Protein AF-A0A365ZGK3-F1 (afdb_monomer_lite)

Radius of gyration: 24.45 Å; chains: 1; bounding box: 38×42×74 Å

Sequence (205 aa):
MSEEKAADARLGEALRELWAAIRVQHPDLPEASPVVAGPKARTGGFLLGSLTARHRENPLREGAEATLVALLHEAAHLTAERLGEQDTSNRGHFHNQIFRRHAESLGLAVAEDDPTKRGGGRRGWARLTLPPATAQRYATPVRDLEAALQTYPAPAQDTPPPRGYVKIWCQCRTLRAAPSEAARGGVFCTHCEHYLTADGPVSAD

Secondary structure (DSSP, 8-state):
--HHHHHHHHHHHHHHHHHHHHHHH-TTS-SS-S--PPP--SSSGGGTS-SSSS-SS-GGGT-HHHHHHHHHHHHHHHHHHHTT---EETTTTEE-HHHHHHHHHTT-EEE---TTSTT----BS-EEE--HHHHHHTHHHHHHHHHHHHTSPPPP---PPP--PEEEEETTEEEEE-HHHHTTT-EEETTTTEEEBSSSPPP--

Structure (mmCIF, N/CA/C/O backbone):
data_AF-A0A365ZGK3-F1
#
_entry.id   AF-A0A365ZGK3-F1
#
loop_
_atom_site.group_PDB
_atom_site.id
_atom_site.type_symbol
_atom_site.label_atom_id
_atom_site.label_alt_id
_atom_site.label_comp_id
_atom_site.label_asym_id
_atom_site.label_entity_id
_atom_site.label_seq_id
_atom_site.pdbx_PDB_ins_code
_atom_site.Cartn_x
_atom_site.Cartn_y
_atom_site.Cartn_z
_atom_site.occupancy
_atom_site.B_iso_or_equiv
_atom_site.auth_seq_id
_atom_site.auth_comp_id
_atom_site.auth_asym_id
_atom_site.auth_atom_id
_atom_site.pdbx_PDB_model_num
ATOM 1 N N . MET A 1 1 ? 15.881 -20.091 -17.696 1.00 54.22 1 MET A N 1
ATOM 2 C CA . MET A 1 1 ? 14.842 -19.088 -17.355 1.00 54.22 1 MET A CA 1
ATOM 3 C C . MET A 1 1 ? 15.338 -17.744 -17.858 1.00 54.22 1 MET A C 1
ATOM 5 O O . MET A 1 1 ? 16.535 -17.527 -17.740 1.00 54.22 1 MET A O 1
ATOM 9 N N . SER A 1 2 ? 14.493 -16.899 -18.458 1.00 76.19 2 SER A N 1
ATOM 10 C CA . SER A 1 2 ? 14.919 -15.546 -18.847 1.00 76.19 2 SER A CA 1
ATOM 11 C C . SER A 1 2 ? 15.236 -14.710 -17.603 1.00 76.19 2 SER A C 1
ATOM 13 O O . SER A 1 2 ? 14.683 -14.958 -16.530 1.00 76.19 2 SER A O 1
ATOM 15 N N . GLU A 1 3 ? 16.128 -13.734 -17.746 1.00 74.12 3 GLU A N 1
ATOM 16 C CA . GLU A 1 3 ? 16.518 -12.795 -16.686 1.00 74.12 3 GLU A CA 1
ATOM 17 C C . GLU A 1 3 ? 15.307 -12.046 -16.101 1.00 74.12 3 GLU A C 1
ATOM 19 O O . GLU A 1 3 ? 15.168 -11.943 -14.884 1.00 74.12 3 GLU A O 1
ATOM 24 N N . GLU A 1 4 ? 14.360 -11.663 -16.962 1.00 73.44 4 GLU A N 1
ATOM 25 C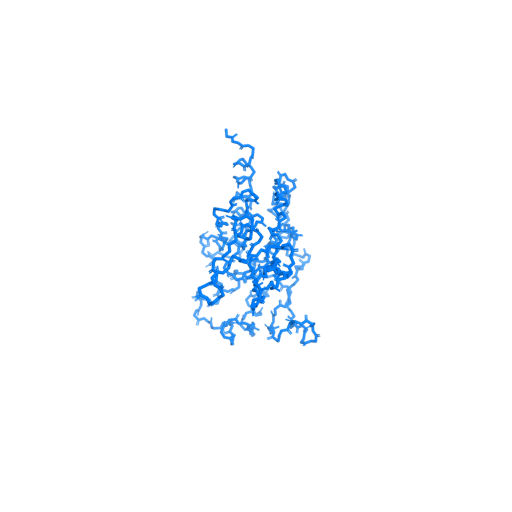 CA . GLU A 1 4 ? 13.072 -11.061 -16.593 1.00 73.44 4 GLU A CA 1
ATOM 26 C C . GLU A 1 4 ? 12.243 -11.975 -15.673 1.00 73.44 4 GLU A C 1
ATOM 28 O O . GLU A 1 4 ? 11.796 -11.551 -14.611 1.00 73.44 4 GLU A O 1
ATOM 33 N N . LYS A 1 5 ? 12.128 -13.272 -15.998 1.00 76.81 5 LYS A N 1
ATOM 34 C CA . LYS A 1 5 ? 11.391 -14.237 -15.162 1.00 76.81 5 LYS A CA 1
ATOM 35 C C . LYS A 1 5 ? 12.040 -14.421 -13.786 1.00 76.81 5 LYS A C 1
ATOM 37 O O . LYS A 1 5 ? 11.348 -14.674 -12.802 1.00 76.81 5 LYS A O 1
ATOM 42 N N . ALA A 1 6 ? 13.368 -14.328 -13.714 1.00 83.69 6 ALA A N 1
ATOM 43 C CA . ALA A 1 6 ? 14.085 -14.392 -12.446 1.00 83.69 6 ALA A CA 1
ATOM 44 C C . ALA A 1 6 ? 13.882 -13.113 -11.615 1.00 83.69 6 ALA A C 1
ATOM 46 O O . ALA A 1 6 ? 13.719 -13.211 -10.401 1.00 83.69 6 ALA A O 1
ATOM 47 N N . ALA A 1 7 ? 13.854 -11.937 -12.250 1.00 84.19 7 ALA A N 1
ATOM 48 C CA . ALA A 1 7 ? 13.544 -10.671 -11.587 1.00 84.19 7 ALA A CA 1
ATOM 49 C C . ALA A 1 7 ? 12.107 -10.648 -11.037 1.00 84.19 7 ALA A C 1
ATOM 51 O O . ALA A 1 7 ? 11.909 -10.297 -9.874 1.00 84.19 7 ALA A O 1
ATOM 52 N N . ASP A 1 8 ? 11.129 -11.124 -11.814 1.00 83.62 8 ASP A N 1
ATOM 53 C CA . ASP A 1 8 ? 9.736 -11.285 -11.375 1.00 83.62 8 ASP A CA 1
ATOM 54 C C . ASP A 1 8 ? 9.609 -12.198 -10.156 1.00 8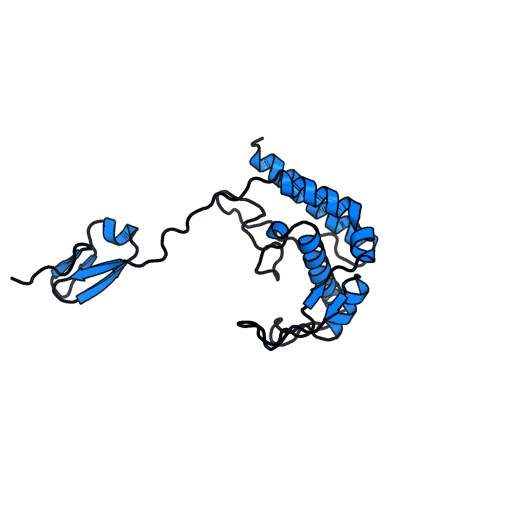3.62 8 ASP A C 1
ATOM 56 O O . ASP A 1 8 ? 8.898 -11.879 -9.203 1.00 83.62 8 ASP A O 1
ATOM 60 N N . ALA A 1 9 ? 10.312 -13.334 -10.168 1.00 85.62 9 ALA A N 1
ATOM 61 C CA . ALA A 1 9 ? 10.297 -14.268 -9.051 1.00 85.62 9 ALA A CA 1
ATOM 62 C C . ALA A 1 9 ? 10.888 -13.644 -7.775 1.00 85.62 9 ALA A C 1
ATOM 64 O O . ALA A 1 9 ? 10.289 -13.787 -6.711 1.00 85.62 9 ALA A O 1
ATOM 65 N N . ARG A 1 10 ? 12.018 -12.925 -7.882 1.00 90.19 10 ARG A N 1
ATOM 66 C CA . ARG A 1 10 ? 12.655 -12.241 -6.741 1.00 90.19 10 ARG A CA 1
ATOM 67 C C . ARG A 1 10 ? 11.765 -11.149 -6.158 1.00 90.19 10 ARG A C 1
ATOM 69 O O . ARG A 1 10 ? 11.569 -11.116 -4.949 1.00 90.19 10 ARG A O 1
ATOM 76 N N . LEU A 1 11 ? 11.204 -10.285 -7.006 1.00 90.12 11 LEU A N 1
ATOM 77 C CA . LEU A 1 11 ? 10.338 -9.199 -6.548 1.00 90.12 11 LEU A CA 1
ATOM 78 C C . LEU A 1 11 ? 9.038 -9.735 -5.935 1.00 90.12 11 LEU A C 1
ATOM 80 O O . LEU A 1 11 ? 8.609 -9.270 -4.881 1.00 90.12 11 LEU A O 1
ATOM 84 N N . GLY A 1 12 ? 8.441 -10.756 -6.554 1.00 88.44 12 GLY A N 1
ATOM 85 C CA . GLY A 1 12 ? 7.259 -11.421 -6.017 1.00 88.44 12 GLY A CA 1
ATOM 86 C C . GLY A 1 12 ? 7.509 -12.112 -4.673 1.00 88.44 12 GLY A C 1
ATOM 87 O O . GLY A 1 12 ? 6.624 -12.098 -3.822 1.00 88.44 12 GLY A O 1
ATOM 88 N N . GLU A 1 13 ? 8.691 -12.700 -4.465 1.00 91.62 13 GLU A N 1
ATOM 89 C CA . GLU A 1 13 ? 9.081 -13.272 -3.170 1.00 91.62 13 GLU A CA 1
ATOM 90 C C . GLU A 1 13 ? 9.262 -12.187 -2.109 1.00 91.62 13 GLU A C 1
ATOM 92 O O . GLU A 1 13 ? 8.652 -12.270 -1.050 1.00 91.62 13 GLU A O 1
ATOM 97 N N . ALA A 1 14 ? 9.994 -11.114 -2.417 1.00 95.00 14 ALA A N 1
ATOM 98 C CA . ALA A 1 14 ? 10.190 -10.017 -1.472 1.00 95.00 14 ALA A CA 1
ATOM 99 C C . ALA A 1 14 ? 8.862 -9.369 -1.032 1.00 95.00 14 ALA A C 1
ATOM 101 O O . ALA A 1 14 ? 8.685 -9.020 0.133 1.00 95.00 14 ALA A O 1
ATOM 102 N N . LEU A 1 15 ? 7.887 -9.265 -1.942 1.00 94.00 15 LEU A N 1
ATOM 103 C CA . LEU A 1 15 ? 6.532 -8.811 -1.619 1.00 94.00 15 LEU A CA 1
ATOM 104 C C . LEU A 1 15 ? 5.770 -9.784 -0.705 1.00 94.00 15 LEU A C 1
ATOM 106 O O . LEU A 1 15 ? 5.026 -9.338 0.172 1.00 94.00 15 LEU A O 1
ATOM 110 N N . ARG A 1 16 ? 5.938 -11.101 -0.892 1.00 93.69 16 ARG A N 1
ATOM 111 C CA . ARG A 1 16 ? 5.350 -12.119 -0.005 1.00 93.69 16 ARG A CA 1
ATOM 112 C C . ARG A 1 16 ? 5.972 -12.078 1.384 1.00 93.69 16 ARG A C 1
ATOM 114 O O . ARG A 1 16 ? 5.225 -12.080 2.356 1.00 93.69 16 ARG A O 1
ATOM 121 N N . GLU A 1 17 ? 7.293 -11.984 1.471 1.00 96.31 17 GLU A N 1
ATOM 122 C CA . GLU A 1 17 ? 8.032 -11.872 2.734 1.00 96.31 17 GLU A CA 1
ATOM 123 C C . GLU A 1 17 ? 7.648 -10.599 3.499 1.00 96.31 17 GLU A C 1
ATOM 125 O O . GLU A 1 17 ? 7.373 -10.643 4.700 1.00 96.31 17 GLU A O 1
ATOM 130 N N . LEU A 1 18 ? 7.512 -9.464 2.804 1.00 97.56 18 LEU A N 1
ATOM 131 C CA . LEU A 1 18 ? 7.030 -8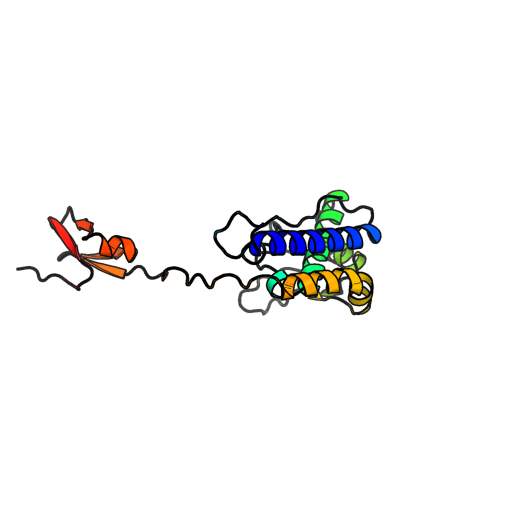.228 3.418 1.00 97.56 18 LEU A CA 1
ATOM 132 C C . LEU A 1 18 ? 5.605 -8.380 3.971 1.00 97.56 18 LEU A C 1
ATOM 134 O O . LEU A 1 18 ? 5.337 -7.968 5.100 1.00 97.56 18 LEU A O 1
ATOM 138 N N . TRP A 1 19 ? 4.698 -9.008 3.216 1.00 97.19 19 TRP A N 1
ATOM 139 C CA . TRP A 1 19 ? 3.344 -9.286 3.702 1.00 97.19 19 TRP A CA 1
ATOM 140 C C . TRP A 1 19 ? 3.341 -10.251 4.894 1.00 97.19 19 TRP A C 1
ATOM 142 O O . TRP A 1 19 ? 2.646 -10.013 5.882 1.00 97.19 19 TRP A O 1
ATOM 152 N N . ALA A 1 20 ? 4.151 -11.310 4.848 1.00 96.81 20 ALA A N 1
ATOM 153 C CA . ALA A 1 20 ? 4.300 -12.252 5.951 1.00 96.81 20 ALA A CA 1
ATOM 154 C C . ALA A 1 20 ? 4.803 -11.552 7.223 1.00 96.81 20 ALA A C 1
ATOM 156 O O . ALA A 1 20 ? 4.252 -11.771 8.302 1.00 96.81 20 ALA A O 1
ATOM 157 N N . ALA A 1 21 ? 5.771 -10.641 7.100 1.00 98.00 21 ALA A N 1
ATOM 158 C CA . ALA A 1 21 ? 6.267 -9.848 8.220 1.00 98.00 21 ALA A CA 1
ATOM 159 C C . ALA A 1 21 ? 5.186 -8.938 8.831 1.00 98.00 21 ALA A C 1
ATOM 161 O O . ALA A 1 21 ? 5.099 -8.833 10.057 1.00 98.00 21 ALA A O 1
ATOM 162 N N . ILE A 1 22 ? 4.328 -8.321 8.008 1.00 98.12 22 ILE A N 1
ATOM 163 C CA . ILE A 1 22 ? 3.161 -7.558 8.489 1.00 98.12 22 ILE A CA 1
ATOM 164 C C . ILE A 1 22 ? 2.217 -8.483 9.271 1.00 98.12 22 ILE A C 1
ATOM 166 O O . ILE A 1 22 ? 1.797 -8.146 10.378 1.00 98.12 22 ILE A O 1
ATOM 170 N N . ARG A 1 23 ? 1.934 -9.685 8.759 1.00 97.56 23 ARG A N 1
ATOM 171 C CA . ARG A 1 23 ? 1.067 -10.664 9.437 1.00 97.56 23 ARG A CA 1
ATOM 172 C C . ARG A 1 23 ? 1.629 -11.181 10.757 1.00 97.56 23 ARG A C 1
ATOM 174 O O . ARG A 1 23 ? 0.853 -11.441 11.666 1.00 97.56 23 ARG A O 1
ATOM 181 N N . VAL A 1 24 ? 2.949 -11.304 10.903 1.00 97.38 24 VAL A N 1
ATOM 182 C CA . VAL A 1 24 ? 3.563 -11.667 12.196 1.00 97.38 24 VAL A CA 1
ATOM 183 C C . VAL A 1 24 ? 3.194 -10.651 13.284 1.00 97.38 24 VAL A C 1
ATOM 185 O O . VAL A 1 24 ? 2.966 -11.031 14.428 1.00 97.38 24 VAL A O 1
ATOM 188 N N . GLN A 1 25 ? 3.100 -9.368 12.929 1.00 96.81 25 GLN A N 1
ATOM 189 C CA . GLN A 1 25 ? 2.687 -8.300 13.847 1.00 96.81 25 GLN A CA 1
ATOM 190 C C . GLN A 1 25 ? 1.160 -8.197 13.982 1.00 96.81 25 GLN A C 1
ATOM 192 O O . GLN A 1 25 ? 0.654 -7.738 15.005 1.00 96.81 25 GLN A O 1
ATOM 197 N N . HIS A 1 26 ? 0.432 -8.628 12.953 1.00 95.88 26 HIS A N 1
ATOM 198 C CA . HIS A 1 26 ? -1.016 -8.495 12.826 1.00 95.88 26 HIS A CA 1
ATOM 199 C C . HIS A 1 26 ? -1.631 -9.835 12.375 1.00 95.88 26 HIS A C 1
ATOM 201 O O . HIS A 1 26 ? -2.043 -9.970 11.218 1.00 95.88 26 HIS A O 1
ATOM 207 N N . PRO A 1 27 ? -1.692 -10.845 13.268 1.00 94.62 27 PRO A N 1
ATOM 208 C CA . PRO A 1 27 ? -2.033 -12.228 12.909 1.00 94.62 27 PRO A CA 1
ATOM 209 C C . PRO A 1 27 ? -3.470 -12.405 12.403 1.00 94.62 27 PRO A C 1
ATOM 211 O O . PRO A 1 27 ? -3.785 -13.414 11.777 1.00 94.62 27 PRO A O 1
ATOM 214 N N . ASP A 1 28 ? -4.331 -11.415 12.634 1.00 92.56 28 ASP A N 1
ATOM 215 C CA . ASP A 1 28 ? -5.704 -11.393 12.137 1.00 92.56 28 ASP A CA 1
ATOM 216 C C . ASP A 1 28 ? -5.826 -11.050 10.641 1.00 92.56 28 ASP A C 1
ATOM 218 O O . ASP A 1 28 ? -6.908 -11.190 10.061 1.00 92.56 28 ASP A O 1
ATOM 222 N N . LEU A 1 29 ? -4.742 -10.623 9.993 1.00 94.38 29 LEU A N 1
ATOM 223 C CA . LEU A 1 29 ? -4.733 -10.352 8.558 1.00 94.38 29 LEU A CA 1
ATOM 224 C C . LEU A 1 29 ? -4.732 -11.653 7.729 1.00 94.38 29 LEU A C 1
ATOM 226 O O . LEU A 1 29 ? -4.102 -12.648 8.117 1.00 94.38 29 LEU A O 1
ATOM 230 N N . PRO A 1 30 ? -5.398 -11.653 6.557 1.00 91.56 30 PRO A N 1
ATOM 231 C CA . PRO A 1 30 ? -5.483 -12.828 5.697 1.00 91.56 30 PRO A CA 1
ATOM 232 C C . PRO A 1 30 ? -4.108 -13.262 5.183 1.00 91.56 30 PRO A C 1
ATOM 234 O O . PRO A 1 30 ? -3.203 -12.453 4.992 1.00 91.56 30 PRO A O 1
ATOM 237 N N . GLU A 1 31 ? -3.963 -14.560 4.914 1.00 89.06 31 GLU A N 1
ATOM 238 C CA . GLU A 1 31 ? -2.730 -15.110 4.346 1.00 89.06 31 GLU A CA 1
ATOM 239 C C . GLU A 1 31 ? -2.444 -14.597 2.940 1.00 89.06 31 GLU A C 1
ATOM 241 O O . GLU A 1 31 ? -1.312 -14.216 2.644 1.00 89.06 31 GLU A O 1
ATOM 246 N N . ALA A 1 32 ? -3.477 -14.525 2.101 1.00 86.12 32 ALA A N 1
ATOM 247 C CA . ALA A 1 32 ? -3.361 -13.958 0.770 1.00 86.12 32 ALA A CA 1
ATOM 248 C C . ALA A 1 32 ? -3.001 -12.465 0.845 1.00 86.12 32 ALA A C 1
ATOM 250 O O . ALA A 1 32 ? -3.689 -11.678 1.496 1.00 86.12 32 ALA A O 1
ATOM 251 N N . SER A 1 33 ? -1.925 -12.086 0.152 1.00 85.12 33 SER A N 1
ATOM 252 C CA . SER A 1 33 ? -1.507 -10.691 0.015 1.00 85.12 33 SER A CA 1
ATOM 253 C C . SER A 1 33 ? -2.496 -9.903 -0.858 1.00 85.12 33 SER A C 1
ATOM 255 O O . SER A 1 33 ? -2.954 -10.439 -1.871 1.00 85.12 33 SER A O 1
ATOM 257 N N . PRO A 1 34 ? -2.794 -8.627 -0.534 1.00 82.31 34 PRO A N 1
ATOM 258 C CA . PRO A 1 34 ? -3.619 -7.755 -1.375 1.00 82.31 34 PRO A CA 1
ATOM 259 C C . PRO A 1 34 ? -2.907 -7.304 -2.662 1.00 82.31 34 PRO A C 1
ATOM 261 O O . PRO A 1 34 ? -3.495 -6.572 -3.463 1.00 82.31 34 PRO A O 1
ATOM 264 N N . VAL A 1 35 ? -1.646 -7.710 -2.861 1.00 82.12 35 VAL A N 1
ATOM 265 C CA . VAL A 1 35 ? -0.901 -7.454 -4.092 1.00 82.12 35 VAL A CA 1
ATOM 266 C C . VAL A 1 35 ? -1.621 -8.114 -5.264 1.00 82.12 35 VAL A C 1
ATOM 268 O O . VAL A 1 35 ? -1.670 -9.337 -5.396 1.00 82.12 35 VAL A O 1
ATOM 271 N N . VAL A 1 36 ? -2.154 -7.287 -6.155 1.00 68.44 36 VAL A N 1
ATOM 272 C CA . VAL A 1 36 ? -2.645 -7.737 -7.448 1.00 68.44 36 VAL A CA 1
ATOM 273 C C . VAL A 1 36 ? -1.401 -7.983 -8.289 1.00 68.44 36 VAL A C 1
ATOM 275 O O . VAL A 1 36 ? -0.693 -7.046 -8.651 1.00 68.44 36 VAL A O 1
ATOM 278 N N . ALA A 1 37 ? -1.097 -9.249 -8.584 1.00 55.41 37 ALA A N 1
ATOM 279 C CA . ALA A 1 37 ? -0.095 -9.566 -9.593 1.00 55.41 37 ALA A CA 1
ATOM 280 C C . ALA A 1 37 ? -0.462 -8.791 -10.867 1.00 55.41 37 ALA A C 1
ATOM 282 O O . ALA A 1 37 ? -1.571 -8.950 -11.388 1.00 55.41 37 ALA A O 1
ATOM 283 N N . GLY A 1 38 ? 0.429 -7.896 -11.306 1.00 49.47 38 GLY A N 1
ATOM 284 C CA . GLY A 1 38 ? 0.167 -7.005 -12.431 1.00 49.47 38 GLY A CA 1
ATOM 285 C C . GLY A 1 38 ? -0.352 -7.791 -13.642 1.00 49.47 38 GLY A C 1
ATOM 286 O O . GLY A 1 38 ? 0.072 -8.931 -13.866 1.00 49.47 38 GLY A O 1
ATOM 287 N N . PRO A 1 39 ? -1.297 -7.232 -14.423 1.00 42.38 39 PRO A N 1
ATOM 288 C CA . PRO A 1 39 ? -1.809 -7.917 -15.600 1.00 42.38 39 PRO A CA 1
ATOM 289 C C . PRO A 1 39 ? -0.640 -8.214 -16.539 1.00 42.38 39 PRO A C 1
ATOM 291 O O . PRO A 1 39 ? 0.316 -7.447 -16.580 1.00 42.38 39 PRO A O 1
ATOM 294 N N . LYS A 1 40 ? -0.739 -9.314 -17.293 1.00 44.50 40 LYS A N 1
ATOM 295 C CA . LYS A 1 40 ? 0.163 -9.751 -18.376 1.00 44.50 40 LYS A CA 1
ATOM 296 C C . LYS A 1 40 ? 0.411 -8.647 -19.428 1.00 44.50 40 LYS A C 1
ATOM 298 O O . LYS A 1 40 ? -0.035 -8.753 -20.570 1.00 44.50 40 LYS A O 1
ATOM 303 N N . ALA A 1 41 ? 1.085 -7.570 -19.061 1.00 44.41 41 ALA A N 1
ATOM 304 C CA . ALA A 1 41 ? 1.327 -6.408 -19.887 1.00 44.41 41 ALA A CA 1
ATOM 305 C C . ALA A 1 41 ? 2.774 -6.480 -20.363 1.00 44.41 41 ALA A C 1
ATOM 307 O O . ALA A 1 41 ? 3.710 -6.212 -19.620 1.00 44.41 41 ALA A O 1
ATOM 308 N N . ARG A 1 42 ? 2.896 -6.968 -21.600 1.00 49.88 42 ARG A N 1
ATOM 309 C CA . ARG A 1 42 ? 3.913 -6.643 -22.608 1.00 49.88 42 ARG A CA 1
ATOM 310 C C . ARG A 1 42 ? 5.028 -5.743 -22.046 1.00 49.88 42 ARG A C 1
ATOM 312 O O . ARG A 1 42 ? 4.792 -4.561 -21.854 1.00 49.88 42 ARG A O 1
ATOM 319 N N . THR A 1 43 ? 6.190 -6.351 -21.784 1.00 52.72 43 THR A N 1
ATOM 320 C CA . THR A 1 43 ? 7.479 -5.716 -21.438 1.00 52.72 43 THR A CA 1
ATOM 321 C C . THR A 1 43 ? 7.432 -4.663 -20.320 1.00 52.72 43 THR A C 1
ATOM 323 O O . THR A 1 43 ? 7.085 -3.514 -20.558 1.00 52.72 43 THR A O 1
ATOM 326 N N . GLY A 1 44 ? 7.872 -5.033 -19.107 1.00 54.75 44 GLY A N 1
ATOM 327 C CA . GLY A 1 44 ? 8.048 -4.110 -17.964 1.00 54.75 44 GLY A CA 1
ATOM 328 C C . GLY A 1 44 ? 7.412 -4.545 -16.631 1.00 54.75 44 GLY A C 1
ATOM 329 O O . GLY A 1 44 ? 7.532 -3.823 -15.640 1.00 54.75 44 GLY A O 1
ATOM 330 N N . GLY A 1 45 ? 6.767 -5.717 -16.598 1.00 64.25 45 GLY A N 1
ATOM 331 C CA . GLY A 1 45 ? 6.464 -6.492 -15.386 1.00 64.25 45 GLY A CA 1
ATOM 332 C C . GLY A 1 45 ? 5.733 -5.756 -14.243 1.00 64.25 45 GLY A C 1
ATOM 333 O O . GLY A 1 45 ? 4.874 -4.904 -14.479 1.00 64.25 45 GLY A O 1
ATOM 334 N N . PHE A 1 46 ? 6.032 -6.105 -12.985 1.00 67.56 46 PHE A N 1
ATOM 335 C CA . PHE A 1 46 ? 5.363 -5.625 -11.759 1.00 67.56 46 PHE A CA 1
ATOM 336 C C . PHE A 1 46 ? 5.303 -4.095 -11.620 1.00 67.56 46 PHE A C 1
ATOM 338 O O . PHE A 1 46 ? 4.433 -3.600 -10.909 1.00 67.56 46 PHE A O 1
ATOM 345 N N . LEU A 1 47 ? 6.176 -3.340 -12.296 1.00 68.25 47 LEU A N 1
ATOM 346 C CA . LEU A 1 47 ? 6.247 -1.875 -12.218 1.00 68.25 47 LEU A CA 1
ATOM 347 C C . LEU A 1 47 ? 5.220 -1.142 -13.097 1.00 68.25 47 LEU A C 1
ATOM 349 O O . LEU A 1 47 ? 5.114 0.085 -13.007 1.00 68.25 47 LEU A O 1
ATOM 353 N N . LEU A 1 48 ? 4.499 -1.843 -13.977 1.00 65.31 48 LEU A N 1
ATOM 354 C CA . LEU A 1 48 ? 3.543 -1.233 -14.915 1.00 65.31 48 LEU A CA 1
ATOM 355 C C . LEU A 1 48 ? 2.078 -1.308 -14.457 1.00 65.31 48 LEU A C 1
ATOM 357 O O . LEU A 1 48 ? 1.261 -0.510 -14.915 1.00 65.31 48 LEU A O 1
ATOM 361 N N . GLY A 1 49 ? 1.739 -2.244 -13.567 1.00 66.38 49 GLY A N 1
ATOM 362 C CA . GLY A 1 49 ? 0.390 -2.396 -13.011 1.00 66.38 49 GLY A CA 1
ATOM 363 C C . GLY A 1 49 ? 0.180 -1.616 -11.714 1.00 66.38 49 GLY A C 1
ATOM 364 O O . GLY A 1 49 ? 1.136 -1.137 -11.112 1.00 66.38 49 GLY A O 1
ATOM 365 N N . SER A 1 50 ? -1.067 -1.515 -11.257 1.00 72.00 50 SER A N 1
ATOM 366 C CA . SER A 1 50 ? -1.361 -1.157 -9.864 1.00 72.00 50 SER A CA 1
ATOM 367 C C . SER A 1 50 ? -0.841 -2.247 -8.930 1.00 72.00 50 SER A C 1
ATOM 369 O O . SER A 1 50 ? -1.033 -3.426 -9.223 1.00 72.00 50 SER A O 1
ATOM 371 N N . LEU A 1 51 ? -0.224 -1.872 -7.804 1.00 74.69 51 LEU A N 1
ATOM 372 C CA . LEU A 1 51 ? 0.215 -2.862 -6.814 1.00 74.69 51 LEU A CA 1
ATOM 373 C C . LEU A 1 51 ? -0.983 -3.567 -6.171 1.00 74.69 51 LEU A C 1
ATOM 375 O O . LEU A 1 51 ? -0.938 -4.769 -5.947 1.00 74.69 51 LEU A O 1
ATOM 379 N N . THR A 1 52 ? -2.055 -2.830 -5.886 1.00 74.06 52 THR A N 1
ATOM 380 C CA . THR A 1 52 ? -3.292 -3.340 -5.279 1.00 74.06 52 THR A CA 1
ATOM 381 C C . THR A 1 52 ? -4.505 -2.779 -6.018 1.00 74.06 52 THR A C 1
ATOM 383 O O . THR A 1 52 ? -4.386 -1.851 -6.819 1.00 74.06 52 THR A O 1
ATOM 386 N N . ALA A 1 53 ? -5.703 -3.291 -5.732 1.00 73.44 53 ALA A N 1
ATOM 387 C CA . ALA A 1 53 ? -6.929 -2.795 -6.360 1.00 73.44 53 ALA A CA 1
ATOM 388 C C . ALA A 1 53 ? -7.242 -1.312 -6.050 1.00 73.44 53 ALA A C 1
ATOM 390 O O . ALA A 1 53 ? -7.979 -0.684 -6.813 1.00 73.44 53 ALA A O 1
ATOM 391 N N . ARG A 1 54 ? -6.708 -0.743 -4.956 1.00 75.94 54 ARG A N 1
ATOM 392 C CA . ARG A 1 54 ? -7.022 0.632 -4.516 1.00 75.94 54 ARG A CA 1
ATOM 393 C C . ARG A 1 54 ? -5.915 1.643 -4.835 1.00 75.94 54 ARG A C 1
ATOM 395 O O . ARG A 1 54 ? -6.193 2.842 -4.897 1.00 75.94 54 ARG A O 1
ATOM 402 N N . HIS A 1 55 ? -4.696 1.186 -5.127 1.00 70.88 55 HIS A N 1
ATOM 403 C CA . HIS A 1 55 ? -3.581 2.051 -5.515 1.00 70.88 55 HIS A CA 1
ATOM 404 C C . HIS A 1 55 ? -3.552 2.317 -7.029 1.00 70.88 55 HIS A C 1
ATOM 406 O O . HIS A 1 55 ? -3.239 1.447 -7.841 1.00 70.88 55 HIS A O 1
ATOM 412 N N . ARG A 1 56 ? -3.870 3.557 -7.429 1.00 68.25 56 ARG A N 1
ATOM 413 C CA . ARG A 1 56 ? -3.799 3.993 -8.840 1.00 68.25 56 ARG A CA 1
ATOM 414 C C . ARG A 1 56 ? -2.366 4.171 -9.336 1.00 68.25 56 ARG A C 1
ATOM 416 O O . ARG A 1 56 ? -2.081 3.871 -10.489 1.00 68.25 56 ARG A O 1
ATOM 423 N N . GLU A 1 57 ? -1.498 4.681 -8.473 1.00 74.31 57 GLU A N 1
ATOM 424 C CA . GLU A 1 57 ? -0.060 4.787 -8.711 1.00 74.31 57 GLU A CA 1
ATOM 425 C C . GLU A 1 57 ? 0.625 3.564 -8.101 1.00 74.31 57 GLU A C 1
ATOM 427 O O . GLU A 1 57 ? 0.162 3.034 -7.090 1.00 74.31 57 GLU A O 1
ATOM 432 N N . ASN A 1 58 ? 1.688 3.077 -8.741 1.00 83.62 58 ASN A N 1
ATOM 433 C CA . ASN A 1 58 ? 2.402 1.901 -8.264 1.00 83.62 58 ASN A CA 1
ATOM 434 C C . ASN A 1 58 ? 3.521 2.323 -7.297 1.00 83.62 58 ASN A C 1
ATOM 436 O O . ASN A 1 58 ? 4.542 2.830 -7.770 1.00 83.62 58 ASN A O 1
ATOM 440 N N . PRO A 1 59 ? 3.376 2.082 -5.983 1.00 87.38 59 PRO A N 1
ATOM 441 C CA . PRO A 1 59 ? 4.358 2.500 -4.985 1.00 87.38 59 PRO A CA 1
ATOM 442 C C . PRO A 1 59 ? 5.708 1.779 -5.129 1.00 87.38 59 PRO A C 1
ATOM 444 O O . PRO A 1 59 ? 6.711 2.284 -4.636 1.00 87.38 59 PRO A O 1
ATOM 447 N N . LEU A 1 60 ? 5.786 0.669 -5.879 1.00 89.12 60 LEU A N 1
ATOM 448 C CA . LEU A 1 60 ? 7.068 0.041 -6.229 1.00 89.12 60 LEU A CA 1
ATOM 449 C C . LEU A 1 60 ? 7.989 0.995 -7.003 1.00 89.12 60 LEU A C 1
ATOM 451 O O . LEU A 1 60 ? 9.205 0.854 -6.943 1.00 89.12 60 LEU A O 1
ATOM 455 N N . ARG A 1 61 ? 7.422 1.971 -7.727 1.00 86.56 61 ARG A N 1
ATOM 456 C CA . ARG A 1 61 ? 8.188 3.003 -8.445 1.00 86.56 61 ARG A CA 1
ATOM 457 C C . ARG A 1 61 ? 8.769 4.072 -7.525 1.00 86.56 61 ARG A C 1
ATOM 459 O O . ARG A 1 61 ? 9.703 4.758 -7.920 1.00 86.56 61 ARG A O 1
ATOM 466 N N . GLU A 1 62 ? 8.185 4.237 -6.344 1.00 88.88 62 GLU A N 1
ATOM 467 C CA . GLU A 1 62 ? 8.634 5.188 -5.327 1.00 88.88 62 GLU A CA 1
ATOM 468 C C . GLU A 1 62 ? 9.631 4.545 -4.353 1.00 88.88 62 GLU A C 1
ATOM 470 O O . GLU A 1 62 ? 10.434 5.253 -3.753 1.00 88.88 62 GLU A O 1
ATOM 475 N N . GLY A 1 63 ? 9.610 3.214 -4.229 1.00 92.81 63 GLY A N 1
ATOM 476 C CA . GLY A 1 63 ? 10.590 2.429 -3.481 1.00 92.81 63 GLY A CA 1
ATOM 477 C C . GLY A 1 63 ? 9.964 1.486 -2.454 1.00 92.81 63 GLY A C 1
ATOM 478 O O . GLY A 1 63 ? 8.738 1.384 -2.309 1.00 92.81 63 GLY A O 1
ATOM 479 N N . ALA A 1 64 ? 10.819 0.778 -1.714 1.00 95.69 64 ALA A N 1
ATOM 480 C CA . ALA A 1 64 ? 10.372 -0.233 -0.758 1.00 95.69 64 ALA A CA 1
ATOM 481 C C . ALA A 1 64 ? 9.543 0.344 0.408 1.00 95.69 64 ALA A C 1
ATOM 483 O O . ALA A 1 64 ? 8.542 -0.253 0.807 1.00 95.69 64 ALA A O 1
ATOM 484 N N . GLU A 1 65 ? 9.893 1.523 0.931 1.00 96.81 65 GLU A N 1
ATOM 485 C CA . GLU A 1 65 ? 9.138 2.156 2.026 1.00 96.81 65 GLU A CA 1
ATOM 486 C C . GLU A 1 65 ? 7.748 2.628 1.588 1.00 96.81 65 GLU A C 1
ATOM 488 O O . GLU A 1 65 ? 6.766 2.402 2.297 1.00 96.81 65 GLU A O 1
ATOM 493 N N . ALA A 1 66 ? 7.635 3.224 0.398 1.00 95.06 66 ALA A N 1
ATOM 494 C CA . ALA A 1 66 ? 6.342 3.595 -0.175 1.00 95.06 66 ALA A CA 1
ATOM 495 C C . ALA A 1 66 ? 5.455 2.355 -0.382 1.00 95.06 66 ALA A C 1
ATOM 497 O O . ALA A 1 66 ? 4.252 2.381 -0.111 1.00 95.06 66 ALA A O 1
ATOM 498 N N . THR A 1 67 ? 6.064 1.239 -0.792 1.00 95.12 67 THR A N 1
ATOM 499 C CA . THR A 1 67 ? 5.384 -0.057 -0.923 1.00 95.12 67 THR A CA 1
ATOM 500 C C . THR A 1 67 ? 4.888 -0.570 0.429 1.00 95.12 67 THR A C 1
ATOM 502 O O . THR A 1 67 ? 3.739 -0.997 0.531 1.00 95.12 67 THR A O 1
ATOM 505 N N . LEU A 1 68 ? 5.698 -0.478 1.488 1.00 97.25 68 LEU A N 1
ATOM 506 C CA . LEU A 1 68 ? 5.269 -0.820 2.846 1.00 97.25 68 LEU A CA 1
ATOM 507 C C . LEU A 1 68 ? 4.081 0.043 3.299 1.00 97.25 68 LEU A C 1
ATOM 509 O O . LEU A 1 68 ? 3.104 -0.498 3.813 1.00 97.25 68 LEU A O 1
ATOM 513 N N . VAL A 1 69 ? 4.122 1.361 3.077 1.00 96.88 69 VAL A N 1
ATOM 514 C CA . VAL A 1 69 ? 2.998 2.257 3.411 1.00 96.88 69 VAL A CA 1
ATOM 515 C C . VAL A 1 69 ? 1.721 1.831 2.687 1.00 96.88 69 VAL A C 1
ATOM 517 O O . VAL A 1 69 ? 0.661 1.776 3.308 1.00 96.88 69 VAL A O 1
ATOM 520 N N . ALA A 1 70 ? 1.816 1.480 1.404 1.00 94.62 70 ALA A N 1
ATOM 521 C CA . ALA A 1 70 ? 0.680 0.991 0.629 1.00 94.62 70 ALA A CA 1
ATOM 522 C C . ALA A 1 70 ? 0.128 -0.345 1.156 1.00 94.62 70 ALA A C 1
ATOM 524 O O . ALA A 1 70 ? -1.082 -0.515 1.272 1.00 94.62 70 ALA A O 1
ATOM 525 N N . LEU A 1 71 ? 0.987 -1.292 1.542 1.00 96.06 71 LEU A N 1
ATOM 526 C CA . LEU A 1 71 ? 0.524 -2.558 2.121 1.00 96.06 71 LEU A CA 1
ATOM 527 C C . LEU A 1 71 ? -0.122 -2.368 3.501 1.00 96.06 71 LEU A C 1
ATOM 529 O O . LEU A 1 71 ? -1.128 -3.013 3.789 1.00 96.06 71 LEU A O 1
ATOM 533 N N . LEU A 1 72 ? 0.401 -1.462 4.333 1.00 97.50 72 LEU A N 1
ATOM 534 C CA . LEU A 1 72 ? -0.215 -1.110 5.617 1.00 97.50 72 LEU A CA 1
ATOM 535 C C . LEU A 1 72 ? -1.549 -0.364 5.428 1.00 97.50 72 LEU A C 1
ATOM 537 O O . LEU A 1 72 ? -2.485 -0.583 6.193 1.00 97.50 72 LEU A O 1
ATOM 541 N N . HIS A 1 73 ? -1.678 0.459 4.382 1.00 95.81 73 HIS A N 1
ATOM 542 C CA . HIS A 1 73 ? -2.952 1.071 3.986 1.00 95.81 73 HIS A CA 1
ATOM 543 C C . HIS A 1 73 ? -4.005 0.003 3.656 1.00 95.81 73 HIS A C 1
ATOM 545 O O . HIS A 1 73 ? -5.131 0.056 4.147 1.00 95.81 73 HIS A O 1
ATOM 551 N N . GLU A 1 74 ? -3.644 -0.998 2.855 1.00 95.12 74 GLU A N 1
ATOM 552 C CA . GLU A 1 74 ? -4.554 -2.094 2.505 1.00 95.12 74 GLU A CA 1
ATOM 553 C C . GLU A 1 74 ? -4.880 -2.980 3.707 1.00 95.12 74 GLU A C 1
ATOM 555 O O . GLU A 1 74 ? -6.026 -3.389 3.876 1.00 95.12 74 GLU A O 1
ATOM 560 N N . ALA A 1 75 ? -3.908 -3.228 4.587 1.00 96.75 75 ALA A N 1
ATOM 561 C CA . ALA A 1 75 ? -4.146 -3.927 5.844 1.00 96.75 75 ALA A CA 1
ATOM 562 C C . ALA A 1 75 ? -5.173 -3.196 6.729 1.00 96.75 75 ALA A C 1
ATOM 564 O O . ALA A 1 75 ? -5.975 -3.861 7.388 1.00 96.75 75 ALA A O 1
ATOM 565 N N . ALA A 1 76 ? -5.213 -1.858 6.711 1.00 97.12 76 ALA A N 1
ATOM 566 C CA . ALA A 1 76 ? -6.218 -1.088 7.448 1.00 97.12 76 ALA A CA 1
ATOM 567 C C . ALA A 1 76 ? -7.629 -1.364 6.910 1.00 97.12 76 ALA A C 1
ATOM 569 O O . ALA A 1 76 ? -8.539 -1.660 7.687 1.00 97.12 76 ALA A O 1
ATOM 570 N N . HIS A 1 77 ? -7.782 -1.367 5.582 1.00 95.75 77 HIS A N 1
ATOM 571 C CA . HIS A 1 77 ? -9.039 -1.724 4.922 1.00 95.75 77 HIS A CA 1
ATOM 572 C C . HIS A 1 77 ? -9.464 -3.166 5.218 1.00 95.75 77 HIS A C 1
ATOM 574 O O . HIS A 1 77 ? -10.614 -3.406 5.576 1.00 95.75 77 HIS A O 1
ATOM 580 N N . LEU A 1 78 ? -8.538 -4.124 5.122 1.00 95.62 78 LEU A N 1
ATOM 581 C CA . LEU A 1 78 ? -8.809 -5.535 5.422 1.00 95.62 78 LEU A CA 1
ATOM 582 C C . LEU A 1 78 ? -9.207 -5.746 6.890 1.00 95.62 78 LEU A C 1
ATOM 584 O O . LEU A 1 78 ? -10.062 -6.578 7.189 1.00 95.62 78 LEU A O 1
ATOM 588 N N . THR A 1 79 ? -8.615 -4.975 7.806 1.00 96.62 79 THR A N 1
ATOM 589 C CA . THR A 1 79 ? -8.978 -4.999 9.229 1.00 96.62 79 THR A CA 1
ATOM 590 C C . THR A 1 79 ? -10.409 -4.507 9.432 1.00 96.62 79 THR A C 1
ATOM 592 O O . THR A 1 79 ? -11.194 -5.182 10.095 1.00 96.62 79 THR A O 1
ATOM 595 N N . ALA A 1 80 ? -10.778 -3.376 8.823 1.00 96.38 80 ALA A N 1
ATOM 596 C CA . ALA A 1 80 ? -12.142 -2.860 8.888 1.00 96.38 80 ALA A CA 1
ATOM 597 C C . ALA A 1 80 ? -13.162 -3.839 8.289 1.00 96.38 80 ALA A C 1
ATOM 599 O O . ALA A 1 80 ? -14.175 -4.136 8.919 1.00 96.38 80 ALA A O 1
ATOM 600 N N . GLU A 1 81 ? -12.861 -4.393 7.112 1.00 95.19 81 GLU A N 1
ATOM 601 C CA . GLU A 1 81 ? -13.707 -5.369 6.421 1.00 95.19 81 GLU A CA 1
ATOM 602 C C . GLU A 1 81 ? -13.962 -6.607 7.287 1.00 95.19 81 GLU A C 1
ATOM 604 O O . GLU A 1 81 ? -15.113 -6.998 7.483 1.00 95.19 81 GLU A O 1
ATOM 609 N N . ARG A 1 82 ? -12.907 -7.178 7.882 1.00 95.44 82 ARG A N 1
ATOM 610 C CA . ARG A 1 82 ? -13.025 -8.322 8.796 1.00 95.44 82 ARG A CA 1
ATOM 611 C C . ARG A 1 82 ? -13.902 -8.009 10.010 1.00 95.44 82 ARG A C 1
ATOM 613 O O . ARG A 1 82 ? -14.625 -8.885 10.479 1.00 95.44 82 ARG A O 1
ATOM 620 N N . LEU A 1 83 ? -13.818 -6.789 10.535 1.00 96.25 83 LEU A N 1
ATOM 621 C CA . LEU A 1 83 ? -14.606 -6.344 11.686 1.00 96.25 83 LEU A CA 1
ATOM 622 C C . LEU A 1 83 ? -16.027 -5.890 11.308 1.00 96.25 83 LEU A C 1
ATOM 624 O O . LEU A 1 83 ? -16.802 -5.535 12.195 1.00 96.25 83 LEU A O 1
ATOM 628 N N . GLY A 1 84 ? -16.389 -5.908 10.021 1.00 96.56 84 GLY A N 1
ATOM 629 C CA . GLY A 1 84 ? -17.685 -5.425 9.541 1.00 96.56 84 GLY A CA 1
ATOM 630 C C . GLY A 1 84 ? -17.854 -3.910 9.679 1.00 96.56 84 GLY A C 1
ATOM 631 O O . GLY A 1 84 ? -18.977 -3.416 9.775 1.00 96.56 84 GLY A O 1
ATOM 632 N N . GLU A 1 85 ? -16.751 -3.164 9.719 1.00 97.19 85 GLU A N 1
ATOM 633 C CA . GLU A 1 85 ? -16.749 -1.719 9.906 1.00 97.19 85 GLU A CA 1
ATOM 634 C C . GLU A 1 85 ? -16.624 -0.979 8.570 1.00 97.19 85 GLU A C 1
ATOM 636 O O . GLU A 1 85 ? -15.790 -1.297 7.724 1.00 97.19 85 GLU A O 1
ATOM 641 N N . GLN A 1 86 ? -17.429 0.069 8.393 1.00 96.38 86 GLN A N 1
ATOM 642 C CA . GLN A 1 86 ? -17.353 0.924 7.214 1.00 96.38 86 GLN A CA 1
ATOM 643 C C . GLN A 1 86 ? -16.297 2.022 7.410 1.00 96.38 86 GLN A C 1
ATOM 645 O O . GLN A 1 86 ? -16.564 3.070 7.999 1.00 96.38 86 GLN A O 1
ATOM 650 N N . ASP A 1 87 ? -15.099 1.813 6.876 1.00 95.94 87 ASP A N 1
ATOM 651 C CA . ASP A 1 87 ? -13.943 2.703 7.051 1.00 95.94 87 ASP A CA 1
ATOM 652 C C . ASP A 1 87 ? -13.778 3.782 5.969 1.00 95.94 87 ASP A C 1
ATOM 654 O O . ASP A 1 87 ? -12.961 4.703 6.081 1.00 95.94 87 ASP A O 1
ATOM 658 N N . THR A 1 88 ? -14.618 3.721 4.941 1.00 93.88 88 THR A N 1
ATOM 659 C CA . THR A 1 88 ? -14.676 4.719 3.879 1.00 93.88 88 THR A CA 1
ATOM 660 C C . THR A 1 88 ? -16.099 5.197 3.617 1.00 93.88 88 THR A C 1
ATOM 662 O O . THR A 1 88 ? -17.094 4.495 3.809 1.00 93.88 88 THR A O 1
ATOM 665 N N . SER A 1 89 ? -16.211 6.435 3.149 1.00 89.31 89 SER A N 1
ATOM 666 C CA . SER A 1 89 ? -17.455 7.030 2.667 1.00 89.31 89 SER A CA 1
ATOM 667 C C . SER A 1 89 ? -17.268 7.573 1.249 1.00 89.31 89 SER A C 1
ATOM 669 O O . SER A 1 89 ? -16.207 7.415 0.640 1.00 89.31 89 SER A O 1
ATOM 671 N N . ASN A 1 90 ? -18.326 8.161 0.678 1.00 86.81 90 ASN A N 1
ATOM 672 C CA . ASN A 1 90 ? -18.301 8.714 -0.678 1.00 86.81 90 ASN A CA 1
ATOM 673 C C . ASN A 1 90 ? -17.802 7.691 -1.721 1.00 86.81 90 ASN A C 1
ATOM 675 O O . ASN A 1 90 ? -16.828 7.932 -2.430 1.00 86.81 90 ASN A O 1
ATOM 679 N N . ARG A 1 91 ? -18.444 6.514 -1.770 1.00 83.12 91 ARG A N 1
ATOM 680 C CA . ARG A 1 91 ? -18.096 5.413 -2.694 1.00 83.12 91 ARG A CA 1
ATOM 681 C C . ARG A 1 91 ? -16.623 4.972 -2.601 1.00 83.12 91 ARG A C 1
ATOM 683 O O . ARG A 1 91 ? -16.013 4.649 -3.613 1.00 83.12 91 ARG A O 1
ATOM 690 N N . GLY A 1 92 ? -16.054 4.985 -1.395 1.00 83.19 92 GLY A N 1
ATOM 691 C CA . GLY A 1 92 ? -14.670 4.570 -1.152 1.00 83.19 92 GLY A CA 1
ATOM 692 C C . GLY A 1 92 ? -13.625 5.671 -1.351 1.00 83.19 92 GLY A C 1
ATOM 693 O O . GLY A 1 92 ? -12.437 5.406 -1.219 1.00 83.19 92 GLY A O 1
ATOM 694 N N . HIS A 1 93 ? -14.032 6.904 -1.674 1.00 85.06 93 HIS A N 1
ATOM 695 C CA . HIS A 1 93 ? -13.095 8.003 -1.929 1.00 85.06 93 HIS A CA 1
ATOM 696 C C . HIS A 1 93 ? -12.661 8.772 -0.679 1.00 85.06 93 HIS A C 1
ATOM 698 O O . HIS A 1 93 ? -11.676 9.506 -0.744 1.00 85.06 93 HIS A O 1
ATOM 704 N N . PHE A 1 94 ? -13.406 8.664 0.421 1.00 91.06 94 PHE A N 1
ATOM 705 C CA . PHE A 1 94 ? -13.130 9.407 1.646 1.00 91.06 94 PHE A CA 1
ATOM 706 C C . PHE A 1 94 ? -12.798 8.447 2.788 1.00 91.06 94 PHE A C 1
ATOM 708 O O . PHE A 1 94 ? -13.670 7.708 3.245 1.00 91.06 94 PHE A O 1
ATOM 715 N N . HIS A 1 95 ? -11.559 8.489 3.273 1.00 94.81 95 HIS A N 1
ATOM 716 C CA . HIS A 1 95 ? -11.093 7.740 4.438 1.00 94.81 95 HIS A CA 1
ATOM 717 C C . HIS A 1 95 ? -11.580 8.406 5.726 1.00 94.81 95 HIS A C 1
ATOM 719 O O . HIS A 1 95 ? -11.274 9.572 5.987 1.00 94.81 95 HIS A O 1
ATOM 725 N N . ASN A 1 96 ? -12.370 7.693 6.528 1.00 94.88 96 ASN A N 1
ATOM 726 C CA . ASN A 1 96 ? -12.990 8.248 7.733 1.00 94.88 96 ASN A CA 1
ATOM 727 C C . ASN A 1 96 ? -12.167 7.939 9.009 1.00 94.88 96 ASN A C 1
ATOM 729 O O . ASN A 1 96 ? -11.025 7.485 8.940 1.00 94.88 96 ASN A O 1
ATOM 733 N N . GLN A 1 97 ? -12.725 8.225 10.190 1.00 96.62 97 GLN A N 1
ATOM 734 C CA . GLN A 1 97 ? -12.036 8.001 11.470 1.00 96.62 97 GLN A CA 1
ATOM 735 C C . GLN A 1 97 ? -11.761 6.519 11.776 1.00 96.62 97 GLN A C 1
ATOM 737 O O . GLN A 1 97 ? -10.793 6.218 12.469 1.00 96.62 97 GLN A O 1
ATOM 742 N N . ILE A 1 98 ? -12.581 5.597 11.262 1.00 97.38 98 ILE A N 1
ATOM 743 C CA . ILE A 1 98 ? -12.366 4.152 11.412 1.00 97.38 98 ILE A CA 1
ATOM 744 C C . ILE A 1 98 ? -11.115 3.745 10.634 1.00 97.38 98 ILE A C 1
ATOM 746 O O . ILE A 1 98 ? -10.249 3.082 11.200 1.00 97.38 98 ILE A O 1
ATOM 750 N N . PHE A 1 99 ? -10.968 4.211 9.387 1.00 97.62 99 PHE A N 1
ATOM 751 C CA . PHE A 1 99 ? -9.745 3.970 8.619 1.00 97.62 99 PHE A CA 1
ATOM 752 C C . PHE A 1 99 ? -8.519 4.511 9.351 1.00 97.62 99 PHE A C 1
ATOM 754 O O . PHE A 1 99 ? -7.545 3.786 9.536 1.00 97.62 99 PHE A O 1
ATOM 761 N N . ARG A 1 100 ? -8.587 5.767 9.816 1.00 97.94 100 ARG A N 1
ATOM 762 C CA . ARG A 1 100 ? -7.503 6.393 10.581 1.00 97.94 100 ARG A CA 1
ATOM 763 C C . ARG A 1 100 ? -7.070 5.511 11.750 1.00 97.94 100 ARG A C 1
ATOM 765 O O . ARG A 1 100 ? -5.887 5.226 11.878 1.00 97.94 100 ARG A O 1
ATOM 772 N N . ARG A 1 101 ? -8.025 5.070 12.573 1.00 98.25 101 ARG A N 1
ATOM 773 C CA . ARG A 1 101 ? -7.764 4.238 13.753 1.00 98.25 101 ARG A CA 1
ATOM 774 C C . ARG A 1 101 ? -7.035 2.943 13.392 1.00 98.25 101 ARG A C 1
ATOM 776 O O . ARG A 1 101 ? -6.097 2.570 14.090 1.00 98.25 101 ARG A O 1
ATOM 783 N N . HIS A 1 102 ? -7.451 2.267 12.322 1.00 98.31 102 HIS A N 1
ATOM 784 C CA . HIS A 1 102 ? -6.807 1.026 11.877 1.00 98.31 102 HIS A CA 1
ATOM 785 C C . HIS A 1 102 ? -5.432 1.272 11.259 1.00 98.31 102 HIS A C 1
ATOM 787 O O . HIS A 1 102 ? -4.489 0.549 11.551 1.00 98.31 102 HIS A O 1
ATOM 793 N N . ALA A 1 103 ? -5.269 2.325 10.461 1.00 98.12 103 ALA A N 1
ATOM 794 C CA . ALA A 1 103 ? -3.962 2.697 9.929 1.00 98.12 103 ALA A CA 1
ATOM 795 C C . ALA A 1 103 ? -2.972 3.070 11.053 1.00 98.12 103 ALA A C 1
ATOM 797 O O . ALA A 1 103 ? -1.817 2.643 11.024 1.00 98.12 103 ALA A O 1
ATOM 798 N N . GLU A 1 104 ? -3.424 3.798 12.080 1.00 98.38 104 GLU A N 1
ATOM 799 C CA . GLU A 1 104 ? -2.622 4.117 13.269 1.00 98.38 104 GLU A CA 1
ATOM 800 C C . GLU A 1 104 ? -2.265 2.856 14.077 1.00 98.38 104 GLU A C 1
ATOM 802 O O . GLU A 1 104 ? -1.118 2.713 14.504 1.00 98.38 104 GLU A O 1
ATOM 807 N N . SER A 1 105 ? -3.193 1.904 14.249 1.00 97.88 105 SER A N 1
ATOM 808 C CA . SER A 1 105 ? -2.919 0.649 14.973 1.00 97.88 105 SER A CA 1
ATOM 809 C C . SER A 1 105 ? -1.917 -0.260 14.248 1.00 97.88 105 SER A C 1
ATOM 811 O O . SER A 1 105 ? -1.166 -0.998 14.890 1.00 97.88 105 SER A O 1
ATOM 813 N N . LEU A 1 106 ? -1.847 -0.150 12.920 1.00 98.19 106 LEU A N 1
ATOM 814 C CA . LEU A 1 106 ? -0.855 -0.802 12.059 1.00 98.19 106 LEU A CA 1
ATOM 815 C C . LEU A 1 106 ? 0.503 -0.070 12.035 1.00 98.19 106 LEU A C 1
ATOM 817 O O . LEU A 1 106 ? 1.461 -0.541 11.421 1.00 98.19 106 LEU A O 1
ATOM 821 N N . GLY A 1 107 ? 0.612 1.065 12.731 1.00 98.00 107 GLY A N 1
ATOM 822 C CA . GLY A 1 107 ? 1.850 1.820 12.901 1.00 98.00 107 GLY A CA 1
ATOM 823 C C . GLY A 1 107 ? 2.085 2.913 11.861 1.00 98.00 107 GLY A C 1
ATOM 824 O O . GLY A 1 107 ? 3.216 3.386 11.755 1.00 98.00 107 GLY A O 1
ATOM 825 N N . LEU A 1 108 ? 1.078 3.334 11.093 1.00 98.38 108 LEU A N 1
ATOM 826 C CA . LEU A 1 108 ? 1.191 4.522 10.244 1.00 98.38 108 LEU A CA 1
ATOM 827 C C . LEU A 1 108 ? 0.913 5.794 11.047 1.00 98.38 108 LEU A C 1
ATOM 829 O O . LEU A 1 108 ? 0.099 5.805 11.967 1.00 98.38 108 LEU A O 1
ATOM 833 N N . ALA A 1 109 ? 1.553 6.895 10.660 1.00 97.94 109 ALA A N 1
ATOM 834 C CA . ALA A 1 109 ? 1.096 8.217 11.064 1.00 97.94 109 ALA A CA 1
ATOM 835 C C . ALA A 1 109 ? 0.097 8.727 10.024 1.00 97.94 109 ALA A C 1
ATOM 837 O O . ALA A 1 109 ? 0.352 8.669 8.818 1.00 97.94 109 ALA A O 1
ATOM 838 N N . VAL A 1 110 ? -1.049 9.212 10.502 1.00 97.06 110 VAL A N 1
ATOM 839 C CA . VAL A 1 110 ? -2.193 9.564 9.663 1.00 97.06 110 VAL A CA 1
ATOM 840 C C . VAL A 1 110 ? -2.572 11.021 9.882 1.00 97.06 110 VAL A C 1
ATOM 842 O O . VAL A 1 110 ? -2.711 11.487 11.011 1.00 97.06 110 VAL A O 1
ATOM 845 N N . ALA A 1 111 ? -2.779 11.740 8.789 1.00 94.19 111 ALA A N 1
ATOM 846 C CA . ALA A 1 111 ? -3.275 13.104 8.789 1.00 94.19 111 ALA A CA 1
ATOM 847 C C . ALA A 1 111 ? -4.369 13.274 7.731 1.00 94.19 111 ALA A C 1
ATOM 849 O O . ALA A 1 111 ? -4.497 12.482 6.790 1.00 94.19 111 ALA A O 1
ATOM 850 N N . GLU A 1 112 ? -5.165 14.329 7.880 1.00 91.25 112 GLU A N 1
ATOM 851 C CA . GLU A 1 112 ? -6.107 14.711 6.836 1.00 91.25 112 GLU A CA 1
ATOM 852 C C . GLU A 1 112 ? -5.360 15.117 5.556 1.00 91.25 112 GLU A C 1
ATOM 854 O O . GLU A 1 112 ? -4.267 15.703 5.577 1.00 91.25 112 GLU A O 1
ATOM 859 N N . ASP A 1 113 ? -5.942 14.766 4.412 1.00 86.25 113 ASP A N 1
ATOM 860 C CA . ASP A 1 113 ? -5.455 15.240 3.127 1.00 86.25 113 ASP A CA 1
ATOM 861 C C . ASP A 1 113 ? -5.666 16.751 3.014 1.00 86.25 113 ASP A C 1
ATOM 863 O O . ASP A 1 113 ? -6.624 17.306 3.548 1.00 86.25 113 ASP A O 1
ATOM 867 N N . ASP A 1 114 ? -4.764 17.418 2.298 1.00 78.31 114 ASP A N 1
ATOM 868 C CA . ASP A 1 114 ? -4.847 18.867 2.132 1.00 78.31 114 ASP A CA 1
ATOM 869 C C . ASP A 1 114 ? -5.928 19.206 1.092 1.00 78.31 114 ASP A C 1
ATOM 871 O O . ASP A 1 114 ? -5.739 18.913 -0.094 1.00 78.31 114 ASP A O 1
ATOM 875 N N . PRO A 1 115 ? -7.048 19.838 1.497 1.00 68.12 115 PRO A N 1
ATOM 876 C CA . PRO A 1 115 ? -8.157 20.140 0.598 1.00 68.12 115 PRO A CA 1
ATOM 877 C C . PRO A 1 115 ? -7.808 21.207 -0.448 1.00 68.12 115 PRO A C 1
ATOM 879 O O . PRO A 1 115 ? -8.614 21.461 -1.341 1.00 68.12 115 PRO A O 1
ATOM 882 N N . THR A 1 116 ? -6.648 21.858 -0.329 1.00 71.31 116 THR A N 1
ATOM 883 C CA . THR A 1 116 ? -6.178 22.903 -1.245 1.00 71.31 116 THR A CA 1
ATOM 884 C C . THR A 1 116 ? -5.268 22.365 -2.354 1.00 71.31 116 THR A C 1
ATOM 886 O O . THR A 1 116 ? -4.941 23.099 -3.291 1.00 71.31 116 THR A O 1
ATOM 889 N N . LYS A 1 117 ? -4.890 21.075 -2.315 1.00 67.06 117 LYS A N 1
ATOM 890 C CA . LYS A 1 117 ? -4.067 20.458 -3.364 1.00 67.06 117 LYS A CA 1
ATOM 891 C C . LYS A 1 117 ? -4.773 20.482 -4.719 1.00 67.06 117 LYS A C 1
ATOM 893 O O . LYS A 1 117 ? -5.900 20.017 -4.887 1.00 67.06 117 LYS A O 1
ATOM 898 N N . ARG A 1 118 ? -4.057 20.968 -5.734 1.00 48.38 118 ARG A N 1
ATOM 899 C CA . ARG A 1 118 ? -4.541 21.047 -7.117 1.00 48.38 118 ARG A CA 1
ATOM 900 C C . ARG A 1 118 ? -4.871 19.642 -7.642 1.00 48.38 118 ARG A C 1
ATOM 902 O O . ARG A 1 118 ? -3.984 18.805 -7.760 1.00 48.38 118 ARG A O 1
ATOM 909 N N . GLY A 1 119 ? -6.147 19.392 -7.944 1.00 54.66 119 GLY A N 1
ATOM 910 C CA . GLY A 1 119 ? -6.643 18.085 -8.401 1.00 54.66 119 GLY A CA 1
ATOM 911 C C . GLY A 1 119 ? -6.999 17.083 -7.291 1.00 54.66 119 GLY A C 1
ATOM 912 O O . GLY A 1 119 ? -7.467 15.992 -7.609 1.00 54.66 119 GLY A O 1
ATOM 913 N N . GLY A 1 120 ? -6.825 17.432 -6.010 1.00 53.38 120 GLY A N 1
ATOM 914 C CA . GLY A 1 120 ? -7.186 16.589 -4.868 1.00 53.38 120 GLY A CA 1
ATOM 915 C C . GLY A 1 120 ? -8.536 16.988 -4.276 1.00 53.38 120 GLY A C 1
ATOM 916 O O . GLY A 1 120 ? -8.663 18.046 -3.671 1.00 53.38 120 GLY A O 1
ATOM 917 N N . GLY A 1 121 ? -9.563 16.151 -4.436 1.00 62.06 121 GLY A N 1
ATOM 918 C CA . GLY A 1 121 ? -10.778 16.276 -3.623 1.00 62.06 121 GLY A CA 1
ATOM 919 C C . GLY A 1 121 ? -10.483 15.978 -2.147 1.00 62.06 121 GLY A C 1
ATOM 920 O O . GLY A 1 121 ? -9.468 15.360 -1.832 1.00 62.06 121 GLY A O 1
ATOM 921 N N . ARG A 1 122 ? -11.378 16.365 -1.228 1.00 75.38 122 ARG A N 1
ATOM 922 C CA . ARG A 1 122 ? -11.276 15.962 0.188 1.00 75.38 122 ARG A CA 1
ATOM 923 C C . ARG A 1 122 ? -11.290 14.428 0.278 1.00 75.38 122 ARG A C 1
ATOM 925 O O . ARG A 1 122 ? -12.341 13.829 0.075 1.00 75.38 122 ARG A O 1
ATOM 932 N N . ARG A 1 123 ? -10.141 13.809 0.573 1.00 86.81 123 ARG A N 1
ATOM 933 C CA . ARG A 1 123 ? -9.987 12.347 0.749 1.00 86.81 123 ARG A CA 1
ATOM 934 C C . ARG A 1 123 ? -10.045 11.893 2.212 1.00 86.81 123 ARG A C 1
ATOM 936 O O . ARG A 1 123 ? -9.890 10.712 2.490 1.00 86.81 123 ARG A O 1
ATOM 943 N N . GLY A 1 124 ? -10.307 12.808 3.144 1.00 91.19 124 GLY A N 1
ATOM 944 C CA . GLY A 1 124 ? -10.346 12.500 4.573 1.00 91.19 124 GLY A CA 1
ATOM 945 C C . GLY A 1 124 ? -8.950 12.194 5.110 1.00 91.19 124 GLY A C 1
ATOM 946 O O . GLY A 1 124 ? -8.002 12.893 4.761 1.00 91.19 124 GLY A O 1
ATOM 947 N N . TRP A 1 125 ? -8.813 11.153 5.926 1.00 93.25 125 TRP A N 1
ATOM 948 C CA . TRP A 1 125 ? -7.572 10.742 6.600 1.00 93.25 125 TRP A CA 1
ATOM 949 C C . TRP A 1 125 ? -6.600 9.978 5.683 1.00 93.25 125 TRP A C 1
ATOM 951 O O . TRP A 1 125 ? -6.149 8.884 6.006 1.00 93.25 125 TRP A O 1
ATOM 961 N N . ALA A 1 126 ? -6.314 10.534 4.505 1.00 89.94 126 ALA A N 1
ATOM 962 C CA . ALA A 1 126 ? -5.578 9.851 3.440 1.00 89.94 126 ALA A CA 1
ATOM 963 C C . ALA A 1 126 ? -4.080 10.200 3.373 1.00 89.94 126 ALA A C 1
ATOM 965 O O . ALA A 1 126 ? -3.357 9.625 2.558 1.00 89.94 126 ALA A O 1
ATOM 966 N N . ARG A 1 127 ? -3.587 11.147 4.185 1.00 92.25 127 ARG A N 1
ATOM 967 C CA . ARG A 1 127 ? -2.155 11.467 4.232 1.00 92.25 127 ARG A CA 1
ATOM 968 C C . ARG A 1 127 ? -1.466 10.523 5.205 1.00 92.25 127 ARG A C 1
ATOM 970 O O . ARG A 1 127 ? -1.649 10.644 6.412 1.00 92.25 127 ARG A O 1
ATOM 977 N N . LEU A 1 128 ? -0.659 9.623 4.660 1.00 94.75 128 LEU A N 1
ATOM 978 C CA . LEU A 1 128 ? 0.043 8.591 5.413 1.00 94.75 128 LEU A CA 1
ATOM 979 C C . LEU A 1 128 ? 1.545 8.834 5.360 1.00 94.75 128 LEU A C 1
ATOM 981 O O . LEU A 1 128 ? 2.090 9.132 4.297 1.00 94.75 128 LEU A O 1
ATOM 985 N N . THR A 1 129 ? 2.210 8.697 6.500 1.00 96.00 129 THR A N 1
ATOM 986 C CA . THR A 1 129 ? 3.671 8.675 6.588 1.00 96.00 129 THR A CA 1
ATOM 987 C C . THR A 1 129 ? 4.120 7.459 7.381 1.00 96.00 129 THR A C 1
ATOM 989 O O . THR A 1 129 ? 3.369 6.938 8.209 1.00 96.00 129 THR A O 1
ATOM 992 N N . LEU A 1 130 ? 5.340 6.993 7.106 1.00 97.69 130 LEU A N 1
ATOM 993 C CA . LEU A 1 130 ? 5.961 5.875 7.805 1.00 97.69 130 LEU A CA 1
ATOM 994 C C . LEU A 1 130 ? 6.775 6.406 8.995 1.00 97.69 130 LEU A C 1
ATOM 996 O O . LEU A 1 130 ? 7.818 7.028 8.786 1.00 97.69 130 LEU A O 1
ATOM 1000 N N . PRO A 1 131 ? 6.336 6.203 10.249 1.00 98.12 131 PRO A N 1
ATOM 1001 C CA . PRO A 1 131 ? 7.120 6.611 11.406 1.00 98.12 131 PRO A CA 1
ATOM 1002 C C . PRO A 1 131 ? 8.437 5.821 11.485 1.00 98.12 131 PRO A C 1
ATOM 1004 O O . PRO A 1 131 ? 8.442 4.629 11.157 1.00 98.12 131 PRO A O 1
ATOM 1007 N N . PRO A 1 132 ? 9.529 6.405 12.019 1.00 97.81 132 PRO A N 1
ATOM 1008 C CA . PRO A 1 132 ? 10.820 5.719 12.130 1.00 97.81 132 PRO A CA 1
ATOM 1009 C C . PRO A 1 132 ? 10.760 4.388 12.889 1.00 97.81 132 PRO A C 1
ATOM 1011 O O . PRO A 1 132 ? 11.423 3.429 12.511 1.00 97.81 132 PRO A O 1
ATOM 1014 N N . ALA A 1 133 ? 9.932 4.292 13.935 1.00 97.69 133 ALA A N 1
ATOM 1015 C CA . ALA A 1 133 ? 9.768 3.050 14.693 1.00 97.69 133 ALA A CA 1
ATOM 1016 C C . ALA A 1 133 ? 9.149 1.923 13.845 1.00 97.69 133 ALA A C 1
ATOM 1018 O O . ALA A 1 133 ? 9.537 0.761 13.970 1.00 97.69 133 ALA A O 1
ATOM 1019 N N . THR A 1 134 ? 8.212 2.267 12.962 1.00 98.25 134 THR A N 1
ATOM 1020 C CA . THR A 1 134 ? 7.580 1.330 12.027 1.00 98.25 134 THR A CA 1
ATOM 1021 C C . THR A 1 134 ? 8.547 0.947 10.912 1.00 98.25 134 THR A C 1
ATOM 1023 O O . THR A 1 134 ? 8.689 -0.239 10.626 1.00 98.25 134 THR A O 1
ATOM 1026 N N . ALA A 1 135 ? 9.289 1.911 10.355 1.00 97.62 135 ALA A N 1
ATOM 1027 C CA . ALA A 1 135 ? 10.362 1.632 9.397 1.00 97.62 135 ALA A CA 1
ATOM 1028 C C . ALA A 1 135 ? 11.399 0.659 9.987 1.00 97.62 135 ALA A C 1
ATOM 1030 O O . ALA A 1 135 ? 11.725 -0.356 9.375 1.00 97.62 135 ALA A O 1
ATOM 1031 N N . GLN A 1 136 ? 11.838 0.901 11.226 1.00 98.19 136 GLN A N 1
ATOM 1032 C CA . GLN A 1 136 ? 12.785 0.035 11.927 1.00 98.19 136 GLN A CA 1
ATOM 1033 C C . GLN A 1 136 ? 12.234 -1.380 12.153 1.00 98.19 136 GLN A C 1
ATOM 1035 O O . GLN A 1 136 ? 12.971 -2.356 12.016 1.00 98.19 136 GLN A O 1
ATOM 1040 N N . ARG A 1 137 ? 10.942 -1.508 12.482 1.00 98.25 137 ARG A N 1
ATOM 1041 C CA . ARG A 1 137 ? 10.282 -2.808 12.685 1.00 98.25 137 ARG A CA 1
ATOM 1042 C C . ARG A 1 137 ? 10.319 -3.675 11.427 1.00 98.25 137 ARG A C 1
ATOM 1044 O O . ARG A 1 137 ? 10.512 -4.882 11.531 1.00 98.25 137 ARG A O 1
ATOM 1051 N N . TYR A 1 138 ? 10.163 -3.060 10.259 1.00 98.44 138 TYR A N 1
ATOM 1052 C CA . TYR A 1 138 ? 10.134 -3.744 8.966 1.00 98.44 138 TYR A CA 1
ATOM 1053 C C . TYR A 1 138 ? 11.455 -3.624 8.188 1.00 98.44 138 TYR A C 1
ATOM 1055 O O . TYR A 1 138 ? 11.502 -3.964 7.010 1.00 98.44 138 TYR A O 1
ATOM 1063 N N . ALA A 1 139 ? 12.546 -3.191 8.827 1.00 98.06 139 ALA A N 1
ATOM 1064 C CA . ALA A 1 139 ? 13.795 -2.850 8.141 1.00 98.06 139 ALA A CA 1
ATOM 1065 C C . ALA A 1 139 ? 14.389 -4.003 7.312 1.00 98.06 139 ALA A C 1
ATOM 1067 O O . ALA A 1 139 ? 14.925 -3.770 6.232 1.00 98.06 139 ALA A O 1
ATOM 1068 N N . THR A 1 140 ? 14.298 -5.247 7.797 1.00 98.12 140 THR A N 1
ATOM 1069 C CA . THR A 1 140 ? 14.790 -6.420 7.054 1.00 98.12 140 THR A CA 1
ATOM 1070 C C . THR A 1 140 ? 13.998 -6.677 5.770 1.00 98.12 140 THR A C 1
ATOM 1072 O O . THR A 1 140 ? 14.601 -6.553 4.707 1.00 98.12 140 THR A O 1
ATOM 1075 N N . PRO A 1 141 ? 12.679 -6.947 5.811 1.00 97.81 141 PRO A N 1
ATOM 1076 C CA . PRO A 1 141 ? 11.925 -7.195 4.583 1.00 97.81 141 PRO A CA 1
ATOM 1077 C C . PRO A 1 141 ? 11.867 -5.969 3.654 1.00 97.81 141 PRO A C 1
ATOM 1079 O O . PRO A 1 141 ? 11.821 -6.130 2.438 1.00 97.81 141 PRO A O 1
ATOM 1082 N N . VAL A 1 142 ? 11.935 -4.741 4.189 1.00 98.12 142 VAL A N 1
ATOM 1083 C CA . VAL A 1 142 ? 12.058 -3.518 3.371 1.00 98.12 142 VAL A CA 1
ATOM 1084 C C . VAL A 1 142 ? 13.381 -3.494 2.605 1.00 98.12 142 VAL A C 1
ATOM 1086 O O . VAL A 1 142 ? 13.382 -3.203 1.413 1.00 98.12 142 VAL A O 1
ATOM 1089 N N . ARG A 1 143 ? 14.506 -3.837 3.245 1.00 98.06 143 ARG A N 1
ATOM 1090 C CA . ARG A 1 143 ? 15.810 -3.925 2.568 1.00 98.06 143 ARG A CA 1
ATOM 1091 C C . ARG A 1 143 ? 15.822 -5.011 1.493 1.00 98.06 143 ARG A C 1
ATOM 1093 O O . ARG A 1 143 ? 16.396 -4.797 0.430 1.00 98.06 143 ARG A O 1
ATOM 1100 N N . ASP A 1 144 ? 15.201 -6.154 1.758 1.00 97.06 144 ASP A N 1
ATOM 1101 C CA . ASP A 1 144 ? 15.158 -7.262 0.800 1.00 97.06 144 ASP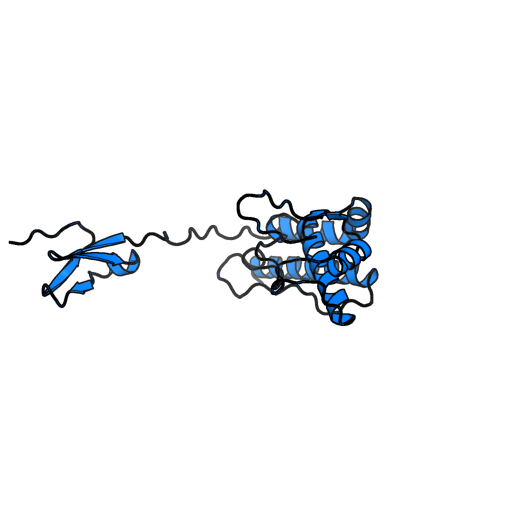 A CA 1
ATOM 1102 C C . ASP A 1 144 ? 14.303 -6.895 -0.428 1.00 97.06 144 ASP A C 1
ATOM 1104 O O . ASP A 1 144 ? 14.688 -7.173 -1.567 1.00 97.06 144 ASP A O 1
ATOM 1108 N N . LEU A 1 145 ? 13.194 -6.176 -0.213 1.00 96.69 145 LEU A N 1
ATOM 1109 C CA . LEU A 1 145 ? 12.398 -5.585 -1.288 1.00 96.69 145 LEU A CA 1
ATOM 1110 C C . LEU A 1 145 ? 13.179 -4.528 -2.076 1.00 96.69 145 LEU A C 1
ATOM 1112 O O . LEU A 1 145 ? 13.142 -4.539 -3.305 1.00 96.69 145 LEU A O 1
ATOM 1116 N N . GLU A 1 146 ? 13.907 -3.646 -1.397 1.00 96.50 146 GLU A N 1
ATOM 1117 C CA . GLU A 1 146 ? 14.735 -2.621 -2.037 1.00 96.50 146 GLU A CA 1
ATOM 1118 C C . GLU A 1 146 ? 15.822 -3.254 -2.923 1.00 96.50 146 GLU A C 1
ATOM 1120 O O . GLU A 1 146 ? 15.998 -2.866 -4.076 1.00 96.50 146 GLU A O 1
ATOM 1125 N N . ALA A 1 147 ? 16.487 -4.308 -2.441 1.00 95.44 147 ALA A N 1
ATOM 1126 C CA . ALA A 1 147 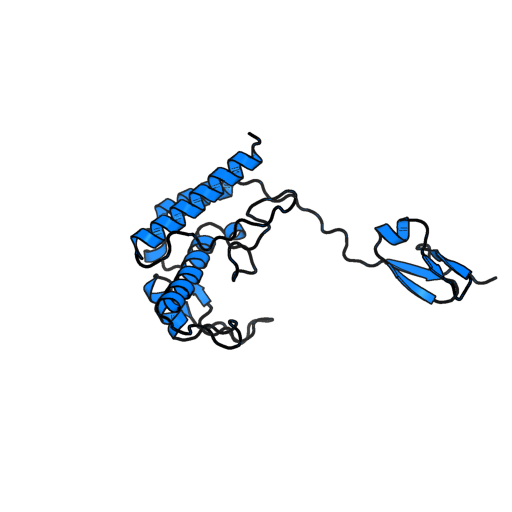? 17.452 -5.066 -3.234 1.00 95.44 147 ALA A CA 1
ATOM 1127 C C . ALA A 1 147 ? 16.801 -5.731 -4.463 1.00 95.44 147 ALA A C 1
ATOM 1129 O O . ALA A 1 147 ? 17.379 -5.746 -5.556 1.00 95.44 147 ALA A O 1
ATOM 1130 N N . ALA A 1 148 ? 15.580 -6.257 -4.319 1.00 93.31 148 ALA A N 1
ATOM 1131 C CA . ALA A 1 148 ? 14.833 -6.805 -5.446 1.00 93.31 148 ALA A CA 1
ATOM 1132 C C . ALA A 1 148 ? 14.486 -5.721 -6.483 1.00 93.31 148 ALA A C 1
ATOM 1134 O O . ALA A 1 148 ? 14.687 -5.954 -7.675 1.00 93.31 148 ALA A O 1
ATOM 1135 N N . LEU A 1 149 ? 14.044 -4.539 -6.039 1.00 91.50 149 LEU A N 1
ATOM 1136 C CA . LEU A 1 149 ? 13.727 -3.387 -6.892 1.00 91.50 149 LEU A CA 1
ATOM 1137 C C . LEU A 1 149 ? 14.949 -2.869 -7.658 1.00 91.50 149 LEU A C 1
ATOM 1139 O O . LEU A 1 149 ? 14.853 -2.627 -8.858 1.00 91.50 149 LEU A O 1
ATOM 1143 N N . GLN A 1 150 ? 16.110 -2.764 -7.008 1.00 91.31 150 GLN A N 1
ATOM 1144 C CA . GLN A 1 150 ? 17.351 -2.286 -7.637 1.00 91.31 150 GLN A CA 1
ATOM 1145 C C . GLN A 1 150 ? 17.847 -3.190 -8.772 1.00 91.31 150 GLN A C 1
ATOM 1147 O O . GLN A 1 150 ? 18.507 -2.722 -9.698 1.00 91.31 150 GLN A O 1
ATOM 1152 N N . THR A 1 151 ? 17.529 -4.485 -8.711 1.00 87.88 151 THR A N 1
ATOM 1153 C CA . THR A 1 151 ? 17.866 -5.454 -9.769 1.00 87.88 151 THR A CA 1
ATOM 1154 C C . THR A 1 151 ? 16.726 -5.679 -10.759 1.00 87.88 151 THR A C 1
ATOM 1156 O O . THR A 1 151 ? 16.851 -6.520 -11.654 1.00 87.88 151 THR A O 1
ATOM 1159 N N . TYR A 1 152 ? 15.600 -4.982 -10.590 1.00 85.88 152 TYR A N 1
ATOM 1160 C CA . TYR A 1 152 ? 14.440 -5.141 -11.447 1.00 85.88 152 TYR A CA 1
ATOM 1161 C C . TYR A 1 152 ? 14.634 -4.335 -12.737 1.00 85.88 152 TYR A C 1
ATOM 1163 O O . TYR A 1 152 ? 15.000 -3.158 -12.672 1.00 85.88 152 TYR A O 1
ATOM 1171 N N . PRO A 1 153 ? 14.410 -4.930 -13.922 1.00 77.62 153 PRO A N 1
ATOM 1172 C CA . PRO A 1 153 ? 14.600 -4.218 -15.174 1.00 77.62 153 PRO A CA 1
ATOM 1173 C C . PRO A 1 153 ? 13.672 -3.004 -15.225 1.00 77.62 153 PRO A C 1
ATOM 1175 O O . PRO A 1 153 ? 12.469 -3.111 -14.969 1.00 77.62 153 PRO A O 1
ATOM 1178 N N . ALA A 1 154 ? 14.232 -1.842 -15.572 1.00 68.19 154 ALA A N 1
ATOM 1179 C CA . ALA A 1 154 ? 13.422 -0.665 -15.837 1.00 68.19 154 ALA A CA 1
ATOM 1180 C C . ALA A 1 154 ? 12.385 -1.020 -16.915 1.00 68.19 154 ALA A C 1
ATOM 1182 O O . ALA A 1 154 ? 12.737 -1.693 -17.893 1.00 68.19 154 ALA A O 1
ATOM 1183 N N . PRO A 1 155 ? 11.117 -0.595 -16.767 1.00 63.69 155 PRO A N 1
ATOM 1184 C CA . PRO A 1 155 ? 10.147 -0.803 -17.823 1.00 63.69 155 PRO A CA 1
ATOM 1185 C C . PRO A 1 155 ? 10.707 -0.172 -19.095 1.00 63.69 155 PRO A C 1
ATOM 1187 O O . PRO A 1 155 ? 11.204 0.960 -19.056 1.00 63.69 155 PRO A O 1
ATOM 1190 N N . ALA A 1 156 ? 10.642 -0.900 -20.213 1.00 58.78 156 ALA A N 1
ATOM 1191 C CA . ALA A 1 156 ? 10.913 -0.292 -21.502 1.00 58.78 156 ALA A CA 1
ATOM 1192 C C . ALA A 1 156 ? 10.051 0.973 -21.576 1.00 58.78 156 ALA A C 1
ATOM 1194 O O . ALA A 1 156 ? 8.854 0.926 -21.277 1.00 58.78 156 ALA A O 1
ATOM 1195 N N . GLN A 1 157 ? 10.666 2.119 -21.877 1.00 51.00 157 GLN A N 1
ATOM 1196 C CA . GLN A 1 157 ? 9.905 3.319 -22.183 1.00 51.00 157 GLN A CA 1
ATOM 1197 C C . GLN A 1 157 ? 9.173 3.048 -23.496 1.00 51.00 157 GLN A C 1
ATOM 1199 O O . GLN A 1 157 ? 9.630 3.439 -24.569 1.00 51.00 157 GLN A O 1
ATOM 1204 N N . ASP A 1 158 ? 8.037 2.360 -23.418 1.00 50.56 158 ASP A N 1
ATOM 1205 C CA . ASP A 1 158 ? 7.040 2.397 -24.464 1.00 50.56 158 ASP A CA 1
ATOM 1206 C C . ASP A 1 158 ? 6.623 3.854 -24.524 1.00 50.56 158 ASP A C 1
ATOM 1208 O O . ASP A 1 158 ? 5.843 4.342 -23.705 1.00 50.56 158 ASP A O 1
ATOM 1212 N N . THR A 1 159 ? 7.221 4.580 -25.467 1.00 44.69 159 THR A N 1
ATOM 1213 C CA . THR A 1 159 ? 6.695 5.870 -25.875 1.00 44.69 159 THR A CA 1
ATOM 1214 C C . THR A 1 159 ? 5.263 5.549 -26.280 1.00 44.69 159 THR A C 1
ATOM 1216 O O . THR A 1 159 ? 5.085 4.800 -27.247 1.00 44.69 159 THR A O 1
ATOM 1219 N N . PRO A 1 160 ? 4.236 5.993 -25.527 1.00 50.31 160 PRO A N 1
ATOM 1220 C CA . PRO A 1 160 ? 2.875 5.706 -25.928 1.00 50.31 160 PRO A CA 1
ATOM 1221 C C . PRO A 1 160 ? 2.752 6.205 -27.367 1.00 50.31 160 PRO A C 1
ATOM 1223 O O . PRO A 1 160 ? 3.197 7.332 -27.627 1.00 50.31 160 PRO A O 1
ATOM 1226 N N . PRO A 1 161 ? 2.232 5.393 -28.313 1.00 51.06 161 PRO A N 1
ATOM 1227 C CA . PRO A 1 161 ? 2.076 5.855 -29.683 1.00 51.06 161 PRO A CA 1
ATOM 1228 C C . PRO A 1 161 ? 1.359 7.199 -29.591 1.00 51.06 161 PRO A C 1
ATOM 1230 O O . PRO A 1 161 ? 0.396 7.292 -28.813 1.00 51.06 161 PRO A O 1
ATOM 1233 N N . PRO A 1 162 ? 1.883 8.252 -30.244 1.00 51.22 162 PRO A N 1
ATOM 1234 C CA . PRO A 1 162 ? 1.473 9.614 -29.965 1.00 51.22 162 PRO A CA 1
ATOM 1235 C C . PRO A 1 162 ? -0.050 9.666 -29.950 1.00 51.22 162 PRO A C 1
ATOM 1237 O O . PRO A 1 162 ? -0.704 9.331 -30.940 1.00 51.22 162 PRO A O 1
ATOM 1240 N N . ARG A 1 163 ? -0.626 10.028 -28.794 1.00 61.12 163 ARG A N 1
ATOM 1241 C CA . ARG A 1 163 ? -2.065 10.278 -28.655 1.00 61.12 163 ARG A CA 1
ATOM 1242 C C . ARG A 1 163 ? -2.376 11.599 -29.346 1.00 61.12 163 ARG A C 1
ATOM 1244 O O . ARG A 1 163 ? -2.704 12.597 -28.718 1.00 61.12 163 ARG A O 1
ATOM 1251 N N . GLY A 1 164 ? -2.208 11.607 -30.655 1.00 67.50 164 GLY A N 1
ATOM 1252 C CA . GLY A 1 164 ? -2.476 12.722 -31.529 1.00 67.50 164 GLY A CA 1
ATOM 1253 C C . GLY A 1 164 ? -3.235 12.158 -32.701 1.00 67.50 164 GLY A C 1
ATOM 1254 O O . GLY A 1 164 ? -2.634 11.625 -33.629 1.00 67.50 164 GLY A O 1
ATOM 1255 N N . TYR A 1 165 ? -4.562 12.246 -32.651 1.00 81.75 165 TYR A N 1
ATOM 1256 C CA . TYR A 1 165 ? -5.311 12.106 -33.885 1.00 81.75 165 TYR A CA 1
ATOM 1257 C C . TYR A 1 165 ? -4.811 13.182 -34.853 1.00 81.75 165 TYR A C 1
ATOM 1259 O O . TYR A 1 165 ? -4.818 14.370 -34.514 1.00 81.75 165 TYR A O 1
ATOM 1267 N N . VAL A 1 166 ? -4.369 12.766 -36.033 1.00 84.81 166 VAL A N 1
ATOM 1268 C CA . VAL A 1 166 ? -3.935 13.673 -37.094 1.00 84.81 166 VAL A CA 1
ATOM 1269 C C . VAL A 1 166 ? -5.153 14.162 -37.861 1.00 84.81 166 VAL A C 1
ATOM 1271 O O . VAL A 1 166 ? -6.167 13.464 -37.949 1.00 84.81 166 VAL A O 1
ATOM 1274 N N . LYS A 1 167 ? -5.078 15.386 -38.388 1.00 88.25 167 LYS A N 1
ATOM 1275 C CA . LYS A 1 167 ? -6.112 15.888 -39.294 1.00 88.25 167 LYS A CA 1
ATOM 1276 C C . LYS A 1 167 ? -5.977 15.175 -40.633 1.00 88.25 167 LYS A C 1
ATOM 1278 O O . LYS A 1 167 ? -4.879 15.100 -41.172 1.00 88.25 167 LYS A O 1
ATOM 1283 N N . ILE A 1 168 ? -7.103 14.713 -41.152 1.00 89.31 168 ILE A N 1
ATOM 1284 C CA . ILE A 1 168 ? -7.243 14.245 -42.528 1.00 89.31 168 ILE A CA 1
ATOM 1285 C C . ILE A 1 168 ? -8.315 15.086 -43.225 1.00 89.31 168 ILE A C 1
ATOM 1287 O O . ILE A 1 168 ? -9.271 15.540 -42.585 1.00 89.31 168 ILE A O 1
ATOM 1291 N N . TRP A 1 169 ? -8.154 15.315 -44.520 1.00 88.00 169 TRP A N 1
ATOM 1292 C CA . TRP A 1 169 ? -8.912 16.312 -45.273 1.00 88.00 169 TRP A CA 1
ATOM 1293 C C . TRP A 1 169 ? -9.615 15.661 -46.474 1.00 88.00 169 TRP A C 1
ATOM 1295 O O . TRP A 1 169 ? -8.939 15.057 -47.296 1.00 88.00 169 TRP A O 1
ATOM 1305 N N . CYS A 1 170 ? -10.948 15.788 -46.591 1.00 87.19 170 CYS A N 1
ATOM 1306 C CA . CYS A 1 170 ? -11.637 15.760 -47.899 1.00 87.19 170 CYS A CA 1
ATOM 1307 C C . CYS A 1 170 ? -11.781 17.216 -48.362 1.00 87.19 170 CYS A C 1
ATOM 1309 O O . CYS A 1 170 ? -11.884 18.126 -47.538 1.00 87.19 170 CYS A O 1
ATOM 1311 N N . GLN A 1 171 ? -11.923 17.412 -49.670 1.00 83.94 171 GLN A N 1
ATOM 1312 C CA . GLN A 1 171 ? -12.467 18.621 -50.295 1.00 83.94 171 GLN A CA 1
ATOM 1313 C C . GLN A 1 171 ? -13.684 19.226 -49.556 1.00 83.94 171 GLN A C 1
ATOM 1315 O O . GLN A 1 171 ? -13.825 20.441 -49.507 1.00 83.94 171 GLN A O 1
ATOM 1320 N N . CYS A 1 172 ? -14.556 18.411 -48.938 1.00 85.88 172 CYS A N 1
ATOM 1321 C CA . CYS A 1 172 ? -15.767 18.901 -48.263 1.00 85.88 172 CYS A CA 1
ATOM 1322 C C . CYS A 1 172 ? -15.681 19.025 -46.729 1.00 85.88 172 CYS A C 1
ATOM 1324 O O . CYS A 1 172 ? -16.585 19.604 -46.127 1.00 85.88 172 CYS A O 1
ATOM 1326 N N . ARG A 1 173 ? -14.679 18.428 -46.058 1.00 87.75 173 ARG A N 1
ATOM 1327 C CA . ARG A 1 173 ? -14.599 18.411 -44.580 1.00 87.75 173 ARG A CA 1
ATOM 1328 C C . ARG A 1 173 ? -13.234 17.994 -44.046 1.00 87.75 173 ARG A C 1
ATOM 1330 O O . ARG A 1 173 ? -12.472 17.299 -44.709 1.00 87.75 173 ARG A O 1
ATOM 1337 N N . THR A 1 174 ? -13.004 18.288 -42.771 1.00 89.19 174 THR A N 1
ATOM 1338 C CA . THR A 1 174 ? -11.846 17.798 -42.013 1.00 89.19 174 THR A CA 1
ATOM 1339 C C . THR A 1 174 ? -12.286 16.785 -40.958 1.00 89.19 174 THR A C 1
ATOM 1341 O O . THR A 1 174 ? -13.215 17.055 -40.197 1.00 89.19 174 THR A O 1
ATOM 1344 N N . LEU A 1 175 ? -11.594 15.647 -40.872 1.00 87.25 175 LEU A N 1
ATOM 1345 C CA . LEU A 1 175 ? -11.758 14.647 -39.810 1.00 87.25 175 LEU A CA 1
ATOM 1346 C C . LEU A 1 175 ? -10.446 14.449 -39.039 1.00 87.25 175 LEU A C 1
ATOM 1348 O O . LEU A 1 175 ? -9.399 14.996 -39.386 1.00 87.25 175 LEU A O 1
ATOM 1352 N N . ARG A 1 176 ? -10.516 13.675 -37.956 1.00 86.81 176 ARG A N 1
ATOM 1353 C CA . ARG A 1 176 ? -9.368 13.287 -37.136 1.00 86.81 176 ARG A CA 1
ATOM 1354 C C . ARG A 1 176 ? -9.265 11.766 -37.094 1.00 86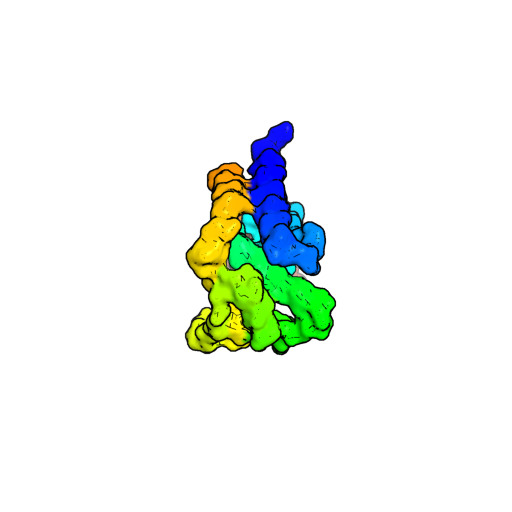.81 176 ARG A C 1
ATOM 1356 O O . ARG A 1 176 ? -10.244 11.111 -36.755 1.00 86.81 176 ARG A O 1
ATOM 1363 N N . ALA A 1 177 ? -8.096 11.222 -37.421 1.00 83.56 177 ALA A N 1
ATOM 1364 C CA . ALA A 1 177 ? -7.846 9.780 -37.457 1.00 83.56 177 ALA A CA 1
ATOM 1365 C C . ALA A 1 177 ? -6.550 9.421 -36.725 1.00 83.56 177 ALA A C 1
ATOM 1367 O O . ALA A 1 177 ? -5.673 10.267 -36.538 1.00 83.56 177 ALA A O 1
ATOM 1368 N N . ALA A 1 178 ? -6.451 8.180 -36.242 1.00 82.38 178 ALA A N 1
ATOM 1369 C CA . ALA A 1 178 ? -5.201 7.694 -35.672 1.00 82.38 178 ALA A CA 1
ATOM 1370 C C . ALA A 1 178 ? -4.113 7.714 -36.767 1.00 82.38 178 ALA A C 1
ATOM 1372 O O . ALA A 1 178 ? -4.437 7.408 -37.917 1.00 82.38 178 ALA A O 1
ATOM 1373 N N . PRO A 1 179 ? -2.842 8.031 -36.455 1.00 80.44 179 PRO A N 1
ATOM 1374 C CA . PRO A 1 179 ? -1.780 8.109 -37.465 1.00 80.44 179 PRO A CA 1
ATOM 1375 C C . PRO A 1 179 ? -1.639 6.833 -38.305 1.00 80.44 179 PRO A C 1
ATOM 1377 O O . PRO A 1 179 ? -1.458 6.902 -39.517 1.00 80.44 179 PRO A O 1
ATOM 1380 N N . SER A 1 180 ? -1.794 5.666 -37.672 1.00 77.81 180 SER A N 1
ATOM 1381 C CA . SER A 1 180 ? -1.759 4.364 -38.346 1.00 77.81 180 SER A CA 1
ATOM 1382 C C . SER A 1 180 ? -2.904 4.166 -39.338 1.00 77.81 180 SER A C 1
ATOM 1384 O O . SER A 1 180 ? -2.717 3.495 -40.345 1.00 77.81 180 SER A O 1
ATOM 1386 N N . GLU A 1 181 ? -4.073 4.745 -39.069 1.00 80.81 181 GLU A N 1
ATOM 1387 C CA . GLU A 1 181 ? -5.231 4.653 -39.956 1.00 80.81 181 GLU A CA 1
ATOM 1388 C C . GLU A 1 181 ? -5.131 5.663 -41.105 1.00 80.81 181 GLU A C 1
ATOM 1390 O O . GLU A 1 181 ? -5.417 5.325 -42.249 1.00 80.81 181 GLU A O 1
ATOM 1395 N N . ALA A 1 182 ? -4.622 6.871 -40.841 1.00 80.88 182 ALA A N 1
ATOM 1396 C CA . ALA A 1 182 ? -4.318 7.844 -41.890 1.00 80.88 182 ALA A CA 1
ATOM 1397 C C . ALA A 1 182 ? -3.276 7.308 -42.895 1.00 80.88 182 ALA A C 1
ATOM 1399 O O . ALA A 1 182 ? -3.402 7.539 -44.095 1.00 80.88 182 ALA A O 1
ATOM 1400 N N . ALA A 1 183 ? -2.289 6.540 -42.422 1.00 78.19 183 ALA A N 1
ATOM 1401 C CA . ALA A 1 183 ? -1.239 5.949 -43.253 1.00 78.19 183 ALA A CA 1
ATOM 1402 C C . ALA A 1 183 ? -1.700 4.766 -44.132 1.00 78.19 183 ALA A C 1
ATOM 1404 O O . ALA A 1 183 ? -0.967 4.357 -45.028 1.00 78.19 183 ALA A O 1
ATOM 1405 N N . ARG A 1 184 ? -2.896 4.201 -43.905 1.00 79.00 184 ARG A N 1
ATOM 1406 C CA . ARG A 1 184 ? -3.416 3.030 -44.643 1.00 79.00 184 ARG A CA 1
ATOM 1407 C C . ARG A 1 184 ? -4.044 3.351 -46.004 1.00 79.00 184 ARG A C 1
ATOM 1409 O O . ARG A 1 184 ? -4.577 2.448 -46.639 1.00 79.00 184 ARG A O 1
ATOM 1416 N N . GLY A 1 185 ? -3.960 4.597 -46.466 1.00 65.44 185 GLY A N 1
ATOM 1417 C CA . GLY A 1 185 ? -4.452 4.991 -47.792 1.00 65.44 185 GLY A CA 1
ATOM 1418 C C . GLY A 1 185 ? -5.792 5.731 -47.795 1.00 65.44 185 GLY A C 1
ATOM 1419 O O . GLY A 1 185 ? -6.431 5.817 -48.836 1.00 65.44 185 GLY A O 1
ATOM 1420 N N . GLY A 1 186 ? -6.188 6.312 -46.658 1.00 70.06 186 GLY A N 1
ATOM 1421 C CA . GLY A 1 186 ? -7.288 7.275 -46.582 1.00 70.06 186 GLY A CA 1
ATOM 1422 C C . GLY A 1 186 ? -8.675 6.666 -46.352 1.00 70.06 186 GLY A C 1
ATOM 1423 O O . GLY A 1 186 ? -8.971 5.526 -46.698 1.00 70.06 186 GLY A O 1
ATOM 1424 N N . VAL A 1 187 ? -9.554 7.460 -45.740 1.00 80.06 187 VAL A N 1
ATOM 1425 C CA . VAL A 1 187 ? -10.964 7.114 -45.492 1.00 80.06 187 VAL A CA 1
ATOM 1426 C C . VAL A 1 187 ? -11.790 7.591 -46.686 1.00 80.06 187 VAL A C 1
ATOM 1428 O O . VAL A 1 187 ? -11.649 8.744 -47.081 1.00 80.06 187 VAL A O 1
ATOM 1431 N N . PHE A 1 188 ? -12.659 6.756 -47.259 1.00 86.56 188 PHE A N 1
ATOM 1432 C CA . PHE A 1 188 ? -13.533 7.183 -48.359 1.00 86.56 188 PHE A CA 1
ATOM 1433 C C . PHE A 1 188 ? -14.720 7.994 -47.831 1.00 86.56 188 PHE A C 1
ATOM 1435 O O . PHE A 1 188 ? -15.454 7.539 -46.950 1.00 86.56 188 PHE A O 1
ATOM 1442 N N . CYS A 1 189 ? -14.932 9.197 -48.363 1.00 86.69 189 CYS A N 1
ATOM 1443 C CA . CYS A 1 189 ? -16.092 10.002 -48.016 1.00 86.69 189 CYS A CA 1
ATOM 1444 C C . CYS A 1 189 ? -17.230 9.739 -48.998 1.00 86.69 189 CYS A C 1
ATOM 1446 O O . CYS A 1 189 ? -17.194 10.200 -50.131 1.00 86.69 189 CYS A O 1
ATOM 1448 N N . THR A 1 190 ? -18.300 9.101 -48.538 1.00 89.94 190 THR A N 1
ATOM 1449 C CA . THR A 1 190 ? -19.493 8.829 -49.359 1.00 89.94 190 THR A CA 1
ATOM 1450 C C . THR A 1 190 ? -20.307 10.075 -49.729 1.00 89.94 190 THR A C 1
ATOM 1452 O O . THR A 1 190 ? -21.288 9.964 -50.449 1.00 89.94 190 THR A O 1
ATOM 1455 N N . HIS A 1 191 ? -19.941 11.256 -49.220 1.00 89.75 191 HIS A N 1
ATOM 1456 C CA . HIS A 1 191 ? -20.621 12.512 -49.545 1.00 89.75 191 HIS A CA 1
ATOM 1457 C C . HIS A 1 191 ? -19.983 13.241 -50.730 1.00 89.75 191 HIS A C 1
ATOM 1459 O O . HIS A 1 191 ? -20.694 13.680 -51.623 1.00 89.75 191 HIS A O 1
ATOM 1465 N N . CYS A 1 192 ? -18.655 13.397 -50.705 1.00 88.31 192 CYS A N 1
ATOM 1466 C CA . CYS A 1 192 ? -17.891 14.022 -51.787 1.00 88.31 192 CYS A CA 1
ATOM 1467 C C . CYS A 1 192 ? -17.374 12.988 -52.800 1.00 88.31 192 CYS A C 1
ATOM 1469 O O . CYS A 1 192 ? -16.830 13.390 -53.813 1.00 88.31 192 CYS A O 1
ATOM 1471 N N . GLU A 1 193 ? -17.479 11.686 -52.512 1.00 90.56 193 GLU A N 1
ATOM 1472 C CA . GLU A 1 193 ? -16.882 10.578 -53.279 1.00 90.56 193 GLU A CA 1
ATOM 1473 C C . GLU A 1 193 ? -15.354 10.678 -53.454 1.00 90.56 193 GLU A C 1
ATOM 1475 O O . GLU A 1 193 ? -14.774 10.128 -54.384 1.00 90.56 193 GLU A O 1
ATOM 1480 N N . HIS A 1 194 ? -14.679 11.338 -52.507 1.00 85.06 194 HIS A N 1
ATOM 1481 C CA . HIS A 1 194 ? -13.223 11.480 -52.475 1.00 85.06 194 HIS A CA 1
ATOM 1482 C C . HIS A 1 194 ? -12.626 10.865 -51.206 1.00 85.06 194 HIS A C 1
ATOM 1484 O O . HIS A 1 194 ? -13.252 10.829 -50.139 1.00 85.06 194 HIS A O 1
ATOM 1490 N N . TYR A 1 195 ? -11.379 10.407 -51.311 1.00 85.88 195 TYR A N 1
ATOM 1491 C CA . TYR A 1 195 ? -10.606 9.936 -50.166 1.00 85.88 195 TYR A CA 1
ATOM 1492 C C . TYR A 1 195 ? -10.084 11.106 -49.332 1.00 85.88 195 TYR A C 1
ATOM 1494 O O . TYR A 1 195 ? -9.645 12.125 -49.863 1.00 85.88 195 TYR A O 1
ATOM 1502 N N . LEU A 1 196 ? -10.118 10.945 -48.010 1.00 87.69 196 LEU A N 1
ATOM 1503 C CA . LEU A 1 196 ? -9.474 11.869 -47.089 1.00 87.69 196 LEU A CA 1
ATOM 1504 C C . LEU A 1 196 ? -7.969 11.590 -47.020 1.00 87.69 196 LEU A C 1
ATOM 1506 O O . LEU A 1 196 ? -7.580 10.445 -46.783 1.00 87.69 196 LEU A O 1
ATOM 1510 N N . THR A 1 197 ? -7.136 12.627 -47.127 1.00 83.06 197 THR A N 1
ATOM 1511 C CA . THR A 1 197 ? -5.666 12.505 -47.087 1.00 83.06 197 THR A CA 1
ATOM 1512 C C . THR A 1 197 ? -5.051 13.276 -45.919 1.00 83.06 197 THR A C 1
ATOM 1514 O O . THR A 1 197 ? -5.680 14.161 -45.331 1.00 83.06 197 THR A O 1
ATOM 1517 N N . ALA A 1 198 ? -3.817 12.929 -45.546 1.00 79.06 198 ALA A N 1
ATOM 1518 C CA . ALA A 1 198 ? -3.062 13.637 -44.509 1.00 79.06 198 ALA A CA 1
ATOM 1519 C C . ALA A 1 198 ? -2.333 14.890 -45.042 1.00 79.06 198 ALA A C 1
ATOM 1521 O O . ALA A 1 198 ? -1.909 15.727 -44.246 1.00 79.06 198 ALA A O 1
ATOM 1522 N N . ASP A 1 199 ? -2.243 15.048 -46.366 1.00 77.50 199 ASP A N 1
ATOM 1523 C CA . ASP A 1 199 ? -1.360 16.009 -47.049 1.00 77.50 199 ASP A CA 1
ATOM 1524 C C . ASP A 1 199 ? -1.935 17.435 -47.167 1.00 77.50 199 ASP A C 1
ATOM 1526 O O . ASP A 1 199 ? -1.377 18.289 -47.851 1.00 77.50 199 ASP A O 1
ATOM 1530 N N . GLY A 1 200 ? -3.033 17.722 -46.460 1.00 68.69 200 GLY A N 1
ATOM 1531 C CA . GLY A 1 200 ? -3.701 19.027 -46.462 1.00 68.69 200 GLY A CA 1
ATOM 1532 C C . GLY A 1 200 ? -4.980 19.054 -47.306 1.00 68.69 200 GLY A C 1
ATOM 1533 O O . GLY A 1 200 ? -5.390 18.024 -47.840 1.00 68.69 200 GLY A O 1
ATOM 1534 N N . PRO A 1 201 ? -5.675 20.205 -47.379 1.00 62.94 201 PRO A N 1
ATOM 1535 C CA . PRO A 1 201 ? -6.902 20.327 -48.155 1.00 62.94 201 PRO A CA 1
ATOM 1536 C C . PRO A 1 201 ? -6.623 20.032 -49.629 1.00 62.94 201 PRO A C 1
ATOM 1538 O O . PRO A 1 201 ? -5.824 20.713 -50.267 1.00 62.94 201 PRO A O 1
ATOM 1541 N N . VAL A 1 202 ? -7.303 19.019 -50.160 1.00 60.59 202 VAL A N 1
ATOM 1542 C CA . VAL A 1 202 ? -7.307 18.743 -51.595 1.00 60.59 202 VAL A CA 1
ATOM 1543 C C . VAL A 1 202 ? -8.141 19.841 -52.249 1.00 60.59 202 VAL A C 1
ATOM 1545 O O . VAL A 1 202 ? -9.284 20.062 -51.842 1.00 60.59 202 VAL A O 1
ATOM 1548 N N . SER A 1 203 ? -7.563 20.571 -53.199 1.00 56.00 203 SER A N 1
ATOM 1549 C CA . SER A 1 203 ? -8.282 21.587 -53.968 1.00 56.00 203 SER A CA 1
ATOM 1550 C C . SER A 1 203 ? -9.473 20.945 -54.685 1.00 56.00 203 SER A C 1
ATOM 1552 O O . SER A 1 203 ? -9.372 19.818 -55.173 1.00 56.00 203 SER A O 1
ATOM 1554 N N . ALA A 1 204 ? -10.610 21.637 -54.687 1.00 54.56 204 ALA A N 1
ATOM 1555 C CA . ALA A 1 204 ? -11.721 21.297 -55.562 1.00 54.56 204 ALA A CA 1
ATOM 1556 C C . ALA A 1 204 ? -11.436 21.952 -56.918 1.00 54.56 204 ALA A C 1
ATOM 1558 O O . ALA A 1 204 ? -11.338 23.180 -56.970 1.00 54.56 204 ALA A O 1
ATOM 1559 N N . ASP A 1 205 ? -11.238 21.137 -57.952 1.00 51.22 205 ASP A N 1
ATOM 1560 C CA . ASP A 1 205 ? -11.332 21.588 -59.345 1.00 51.22 205 ASP A CA 1
ATOM 1561 C C . ASP A 1 205 ? -12.808 21.762 -59.739 1.00 51.22 205 ASP A C 1
ATOM 1563 O O . ASP A 1 205 ? -13.643 20.937 -59.289 1.00 51.22 205 ASP A O 1
#

pLDDT: mean 83.76, std 15.0, range [42.38, 98.44]

Foldseek 3Di:
DDLQVVLQVLLVVLQLVLLVLLCVVVVPADSDQQQDQAPPDDFAGPQPGDRHPPRPHNLLVVALQSVSLVSLLVSLVRVCVVVVHDQDDPVRQAGEVSSCVSSVVSQWDWDWDDCPDDPDHRRHRPDTDHDPVNCVSSVVSRVSSRVSSVSNDHGPPPVPQPPFFAWWEELVDIDTHRPVVLVPFADQDPVVRDGTHRPDYDDDD